Protein AF-A0A5E4D934-F1 (afdb_monomer)

InterPro domains:
  IPR002867 IBR domain [PF01485] (67-128)
  IPR002867 IBR domain [SM00647] (66-128)
  IPR013083 Zinc finger, RING/FYVE/PHD-type [G3DSA:3.30.40.10] (2-81)
  IPR031127 E3 ubiquitin ligase RBR family [PTHR11685] (11-167)
  IPR044066 TRIAD supradomain [PS51873] (1-184)
  IPR047555 E3 ubiquitin-protein ligase ARIH2, BRcat domain [cd20344] (76-145)

Organism: Marmota monax (NCBI:txid9995)

Mean predicted aligned error: 15.53 Å

pLDDT: mean 73.74, std 17.5, range [32.06, 92.69]

Secondary structure (DSSP, 8-state):
--------EEE-TT--EEEHHHHHHHHHHHHHH-TT---B-SSTT---BPPHHHHGGG-SSHHHHHHHHHHHHHHHHHH-TTEEE--STT---EEE-SS----EEE-TTT--EEETTTSSBP-SSS-HHHHHHHHHHHHH-HHHHHHHHHHEEE-TTT--EEE--SS------TT---------

Radius of gyration: 24.78 Å; Cα contacts (8 Å, |Δi|>4): 190; chains: 1; bounding box: 73×34×69 Å

Foldseek 3Di:
DDDDDPFPWDADPVRDTDGLVVLLVQLLCCLVVDQLDARADPDPPGPDGDDPVVNVVSDPDVVSVVSCVVNVVQVVQVVDPQWDAQPDPPGRDIGGDDDQDQDWDADPPPRDIATSNQNHHRDDPDDNVVVVVVVVVCVVPPVNVVQCVVAWDADPPPRDIWGDDPPDTDDVDVPDDDDDDDDD

Solvent-accessible surface area (backbone atoms only — not comparable to full-atom values): 11736 Å² total; per-residue (Å²): 135,87,84,83,75,84,72,64,64,46,66,54,98,86,65,56,70,45,44,59,69,56,46,44,56,47,48,48,48,42,38,72,78,28,85,69,44,76,52,56,50,92,53,85,94,47,86,52,64,63,56,65,88,71,51,62,80,38,45,94,48,67,69,57,49,61,54,40,48,60,28,56,50,50,55,54,32,71,72,36,86,43,42,43,72,46,84,47,85,95,41,89,50,73,48,77,51,95,70,98,49,83,41,79,44,67,40,94,84,80,64,44,59,25,17,68,67,69,68,40,72,55,56,92,90,54,56,68,67,59,54,50,54,51,52,52,51,52,74,68,31,67,65,50,55,49,46,40,72,75,42,40,46,63,38,95,86,77,66,50,82,39,72,73,58,101,69,75,90,79,69,89,52,99,85,55,96,74,92,78,79,81,93,130

Sequence (184 aa):
MQFVWKENLLSLACQHQFCCSCWEQHCPVLVNDGVGVGVSCMAQDCPLCTLEDFVVPFFPNEEVKDKYRPYLFSNYMESHYQLQLCPGADCPMVIRIQELRARQVQCNRCNEVFCFKCHQMYHASTDCTTIRKWLTKFADDSEMAKYISVHIKDCPNCNICIEKNEAAIICDAPNVNTTSGGFV

Nearest PDB structures (foldseek):
  7od1-assembly2_B  TM=7.901E-01  e=6.096E-23  Homo sapiens
  7od1-assembly1_A  TM=7.850E-01  e=6.365E-22  Homo sapiens
  7oni-assembly1_H  TM=8.107E-01  e=2.128E-18  Homo sapiens
  7b5n-assembly1_H  TM=5.586E-01  e=1.768E-12  Homo sapiens
  8eb0-assembly1_A  TM=3.932E-01  e=1.214E-06  Homo sapiens

Structure (mmCIF, N/CA/C/O backbone):
data_AF-A0A5E4D934-F1
#
_entry.id   AF-A0A5E4D934-F1
#
loop_
_atom_site.group_PDB
_atom_site.id
_atom_site.type_symbol
_atom_site.label_atom_id
_atom_site.label_alt_id
_atom_site.label_comp_id
_atom_site.label_asym_id
_atom_site.label_entity_id
_atom_site.label_seq_id
_atom_site.pdbx_PDB_ins_code
_atom_site.Cartn_x
_atom_site.Cartn_y
_atom_site.Cartn_z
_atom_site.occupancy
_atom_site.B_iso_or_equiv
_atom_site.auth_seq_id
_atom_site.auth_comp_id
_atom_site.auth_asym_id
_atom_site.auth_atom_id
_atom_site.pdbx_PDB_model_num
ATOM 1 N N . MET A 1 1 ? -18.162 -4.374 43.012 1.00 39.59 1 MET A N 1
ATOM 2 C CA . MET A 1 1 ? -18.850 -3.451 42.086 1.00 39.59 1 MET A CA 1
ATOM 3 C C . MET A 1 1 ? -18.516 -3.907 40.677 1.00 39.59 1 MET A C 1
ATOM 5 O O . MET A 1 1 ? -17.352 -3.876 40.309 1.00 39.59 1 MET A O 1
ATOM 9 N N . GLN A 1 2 ? -19.493 -4.479 39.972 1.00 37.72 2 GLN A N 1
ATOM 10 C CA . GLN A 1 2 ? -19.333 -4.971 38.602 1.00 37.72 2 GLN A CA 1
ATOM 11 C C . GLN A 1 2 ? -19.215 -3.777 37.656 1.00 37.72 2 GLN A C 1
ATOM 13 O O . GLN A 1 2 ? -20.126 -2.955 37.585 1.00 37.72 2 GLN A O 1
ATOM 18 N N . PHE A 1 3 ? -18.092 -3.680 36.949 1.00 38.75 3 PHE A N 1
ATOM 19 C CA . PHE A 1 3 ? -17.941 -2.738 35.852 1.00 38.75 3 PHE A CA 1
ATOM 20 C C . PHE A 1 3 ? -18.674 -3.301 34.634 1.00 38.75 3 PHE A C 1
ATOM 22 O O . PHE A 1 3 ? -18.279 -4.320 34.073 1.00 38.75 3 PHE A O 1
ATOM 29 N N . VAL A 1 4 ? -19.775 -2.655 34.263 1.00 47.75 4 VAL A N 1
ATOM 30 C CA . VAL A 1 4 ? -20.511 -2.928 33.030 1.00 47.75 4 VAL A CA 1
ATOM 31 C C . VAL A 1 4 ? -19.836 -2.131 31.919 1.00 47.75 4 VAL A C 1
ATOM 33 O O . VAL A 1 4 ? -20.010 -0.917 31.850 1.00 47.75 4 VAL A O 1
ATOM 36 N N . TRP A 1 5 ? -19.078 -2.795 31.050 1.00 47.00 5 TRP A N 1
ATOM 37 C CA . TRP A 1 5 ? -18.651 -2.208 29.781 1.00 47.00 5 TRP A CA 1
ATOM 38 C C . TRP A 1 5 ? -19.567 -2.772 28.704 1.00 47.00 5 TRP A C 1
ATOM 40 O O . TRP A 1 5 ? -19.522 -3.955 28.377 1.00 47.00 5 TRP A O 1
ATOM 50 N N . LYS A 1 6 ? -20.466 -1.932 28.192 1.00 46.00 6 LYS A N 1
ATOM 51 C CA . LYS A 1 6 ? -21.153 -2.209 26.931 1.00 46.00 6 LYS A CA 1
ATOM 52 C C . LYS A 1 6 ? -20.079 -2.127 25.849 1.00 46.00 6 LYS A C 1
ATOM 54 O O . LYS A 1 6 ? -19.735 -1.034 25.409 1.00 46.00 6 LYS A O 1
ATOM 59 N N . GLU A 1 7 ? -19.486 -3.259 25.494 1.00 60.41 7 GLU A N 1
ATOM 60 C CA . GLU A 1 7 ? -18.553 -3.317 24.376 1.00 60.41 7 GLU A CA 1
ATOM 61 C C . GLU A 1 7 ? -19.334 -3.034 23.093 1.00 60.41 7 GLU A C 1
ATOM 63 O O . GLU A 1 7 ? -20.152 -3.837 22.644 1.00 60.41 7 GLU A O 1
ATOM 68 N N . ASN A 1 8 ? -19.122 -1.850 22.520 1.00 77.56 8 ASN A N 1
ATOM 69 C CA . ASN A 1 8 ? -19.562 -1.573 21.162 1.00 77.56 8 ASN A CA 1
ATOM 70 C C . ASN A 1 8 ? -18.671 -2.402 20.234 1.00 77.56 8 ASN A C 1
ATOM 72 O O . ASN A 1 8 ? -17.515 -2.053 19.989 1.00 77.56 8 ASN A O 1
ATOM 76 N N . LEU A 1 9 ? -19.201 -3.536 19.780 1.00 86.00 9 LEU A N 1
ATOM 77 C CA . LEU A 1 9 ? -18.562 -4.366 18.771 1.00 86.00 9 LEU A CA 1
ATOM 78 C C . LEU A 1 9 ? -18.633 -3.654 17.423 1.00 86.00 9 LEU A C 1
ATOM 80 O O . LEU A 1 9 ? -19.702 -3.234 16.976 1.00 86.00 9 LEU A O 1
ATOM 84 N N . LEU A 1 10 ? -17.483 -3.534 16.774 1.00 87.12 10 LEU A N 1
ATOM 85 C CA . LEU A 1 10 ? -17.356 -2.949 15.451 1.00 87.12 10 LEU A CA 1
ATOM 86 C C . LEU A 1 10 ? -17.259 -4.064 14.424 1.00 87.12 10 LEU A C 1
ATOM 88 O O . LEU A 1 10 ? -16.501 -5.019 14.608 1.00 87.12 10 LEU A O 1
ATOM 92 N N . SER A 1 11 ? -18.028 -3.929 13.347 1.00 86.75 11 SER A N 1
ATOM 93 C CA . SER A 1 11 ? -18.074 -4.900 12.261 1.00 86.75 11 SER A CA 1
ATOM 94 C C . SER A 1 11 ? -17.595 -4.284 10.956 1.00 86.75 11 SER A C 1
ATOM 96 O O . SER A 1 11 ? -17.930 -3.144 10.637 1.00 86.75 11 SER A O 1
ATOM 98 N N . LEU A 1 12 ? -16.824 -5.061 10.201 1.00 87.44 12 LEU A N 1
ATOM 99 C CA . LEU A 1 12 ? -16.430 -4.740 8.832 1.00 87.44 12 LEU A CA 1
ATOM 100 C C . LEU A 1 12 ? -17.394 -5.381 7.823 1.00 87.44 12 LEU A C 1
ATOM 102 O O . LEU A 1 12 ? -18.288 -6.141 8.185 1.00 87.44 12 LEU A O 1
ATOM 106 N N . ALA A 1 13 ? -17.167 -5.153 6.527 1.00 88.38 13 ALA A N 1
ATOM 107 C CA . ALA A 1 13 ? -17.946 -5.785 5.456 1.00 88.38 13 ALA A CA 1
ATOM 108 C C . ALA A 1 13 ? -17.888 -7.330 5.472 1.00 88.38 13 ALA A C 1
ATOM 110 O O . ALA A 1 13 ? -18.812 -7.983 4.993 1.00 88.38 13 ALA A O 1
ATOM 111 N N . CYS A 1 14 ? -16.838 -7.923 6.057 1.00 90.88 14 CYS A N 1
ATOM 112 C CA . CYS A 1 14 ? -16.717 -9.371 6.267 1.00 90.88 14 CYS A CA 1
ATOM 113 C C . CYS A 1 14 ? -17.564 -9.898 7.437 1.00 90.88 14 CYS A C 1
ATOM 115 O O . CYS A 1 14 ? -17.529 -11.092 7.709 1.00 90.88 14 CYS A O 1
ATOM 117 N N . GLN A 1 15 ? -18.308 -9.029 8.128 1.00 90.25 15 GLN A N 1
ATOM 118 C CA . GLN A 1 15 ? -19.186 -9.335 9.264 1.00 90.25 15 GLN A CA 1
ATOM 119 C C . GLN A 1 15 ? -18.480 -9.819 10.539 1.00 90.25 15 GLN A C 1
ATOM 121 O O . GLN A 1 15 ? -19.133 -9.989 11.566 1.00 90.25 15 GLN A O 1
ATOM 126 N N . HIS A 1 16 ? -17.153 -9.965 10.535 1.00 92.69 16 HIS A N 1
ATOM 127 C CA . HIS A 1 16 ? -16.392 -10.219 11.755 1.00 92.69 16 HIS A CA 1
ATOM 128 C C . HIS A 1 16 ? -16.474 -9.023 12.705 1.00 92.69 16 HIS A C 1
ATOM 130 O O . HIS A 1 16 ? -16.429 -7.869 12.271 1.00 92.69 16 HIS A O 1
ATOM 136 N N . GLN A 1 17 ? -16.623 -9.316 13.994 1.00 92.19 17 GLN A N 1
ATOM 137 C CA . GLN A 1 17 ? -16.879 -8.335 15.039 1.00 92.19 17 GLN A CA 1
ATOM 138 C C . GLN A 1 17 ? -15.774 -8.371 16.080 1.00 92.19 17 GLN A C 1
ATOM 140 O O . GLN A 1 17 ? -15.447 -9.434 16.602 1.00 92.19 17 GLN A O 1
ATOM 145 N N . PHE A 1 18 ? -15.239 -7.198 16.402 1.00 91.88 18 PHE A N 1
ATOM 146 C CA . PHE A 1 18 ? -14.215 -7.045 17.429 1.00 91.88 18 PHE A CA 1
ATOM 147 C C . PHE A 1 18 ? -14.482 -5.799 18.262 1.00 91.88 18 PHE A C 1
ATOM 149 O O .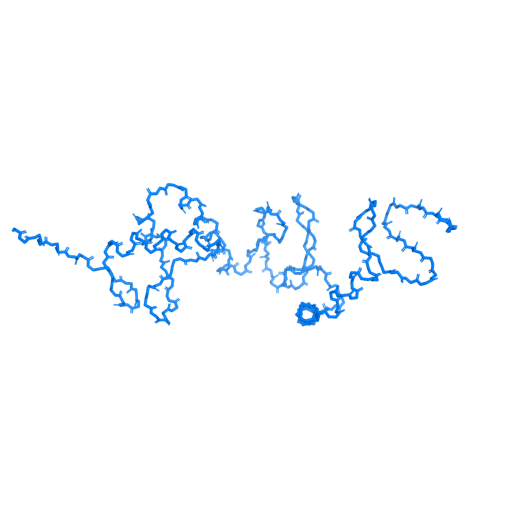 PHE A 1 18 ? -15.141 -4.854 17.819 1.00 91.88 18 PHE A O 1
ATOM 156 N N . CYS A 1 19 ? -13.973 -5.812 19.486 1.00 92.62 19 CYS A N 1
ATOM 157 C CA . CYS A 1 19 ? -14.116 -4.716 20.424 1.00 92.62 19 CYS A CA 1
ATOM 158 C C . CYS A 1 19 ? -13.282 -3.488 20.005 1.00 92.62 19 CYS A C 1
ATOM 160 O O . CYS A 1 19 ? -12.290 -3.618 19.289 1.00 92.62 19 CYS A O 1
ATOM 162 N N . CYS A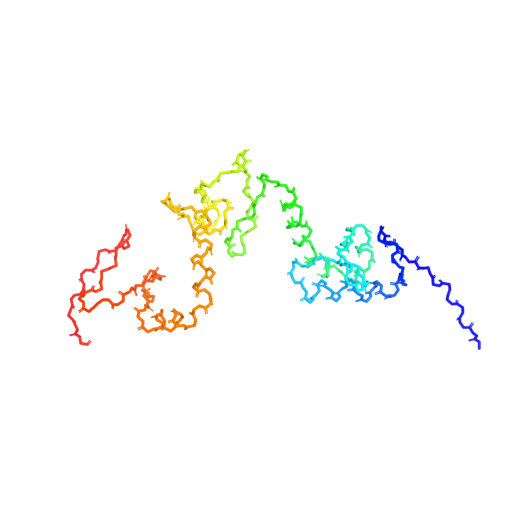 1 20 ? -13.660 -2.289 20.464 1.00 89.94 20 CYS A N 1
ATOM 163 C CA . CYS A 1 20 ? -12.908 -1.052 20.194 1.00 89.94 20 CYS A CA 1
ATOM 164 C C . CYS A 1 20 ? -11.446 -1.153 20.663 1.00 89.94 20 CYS A C 1
ATOM 166 O O . CYS A 1 20 ? -10.530 -0.881 19.894 1.00 89.94 20 CYS A O 1
ATOM 168 N N . SER A 1 21 ? -11.220 -1.654 21.881 1.00 90.81 21 SER A N 1
ATOM 169 C CA . SER A 1 21 ? -9.873 -1.839 22.436 1.00 90.81 21 SER A CA 1
ATOM 170 C C . SER A 1 21 ? -9.034 -2.851 21.649 1.00 90.81 21 SER A C 1
ATOM 172 O O . SER A 1 21 ? -7.821 -2.696 21.544 1.00 90.81 21 SER A O 1
ATOM 174 N N . CYS A 1 22 ? -9.673 -3.856 21.045 1.00 92.12 22 CYS A N 1
ATOM 175 C CA . CYS A 1 22 ? -9.027 -4.823 20.165 1.00 92.12 22 CYS A CA 1
ATOM 176 C C . CYS A 1 22 ? -8.454 -4.105 18.928 1.00 92.12 22 CYS A C 1
ATOM 178 O O . CYS A 1 22 ? -7.301 -4.317 18.560 1.00 92.12 22 CYS A O 1
ATOM 180 N N . TRP A 1 23 ? -9.237 -3.206 18.317 1.00 91.88 23 TRP A N 1
ATOM 181 C CA . TRP A 1 23 ? -8.806 -2.395 17.173 1.00 91.88 23 TRP A CA 1
ATOM 182 C C . TRP A 1 23 ? -7.725 -1.368 17.536 1.00 91.88 23 TRP A C 1
ATOM 184 O O . TRP A 1 23 ? -6.765 -1.215 16.784 1.00 91.88 23 TRP A O 1
ATOM 194 N N . GLU A 1 24 ? -7.831 -0.720 18.699 1.00 91.31 24 GLU A N 1
ATOM 195 C CA . GLU A 1 24 ? -6.820 0.221 19.216 1.00 91.31 24 GLU A CA 1
ATOM 196 C C . GLU A 1 24 ? -5.446 -0.431 19.411 1.00 91.31 24 GLU A C 1
ATOM 198 O O . GLU A 1 24 ? -4.419 0.226 19.250 1.00 91.31 24 GLU A O 1
ATOM 203 N N . GLN A 1 25 ? -5.411 -1.724 19.738 1.00 90.69 25 GLN A N 1
ATOM 204 C CA . GLN A 1 25 ? -4.166 -2.480 19.880 1.00 90.69 25 GLN A CA 1
ATOM 205 C C . GLN A 1 25 ? -3.679 -3.050 18.545 1.00 90.69 25 GLN A C 1
ATOM 207 O O . GLN A 1 25 ? -2.483 -3.024 18.264 1.00 90.69 25 GLN A O 1
ATOM 212 N N . HIS A 1 26 ? -4.591 -3.547 17.711 1.00 91.25 26 HIS A N 1
ATOM 213 C CA . HIS A 1 26 ? -4.256 -4.220 16.455 1.00 91.25 26 HIS A CA 1
ATOM 214 C C . HIS A 1 26 ? -3.747 -3.260 15.373 1.00 91.25 26 HIS A C 1
ATOM 216 O O . HIS A 1 26 ? -2.722 -3.527 14.743 1.00 91.25 26 HIS A O 1
ATOM 222 N N . CYS A 1 27 ? -4.423 -2.121 15.173 1.00 90.50 27 CYS A N 1
ATOM 223 C CA . CYS A 1 27 ? -4.086 -1.172 14.105 1.00 90.50 27 CYS A CA 1
ATOM 224 C C . CYS A 1 27 ? -2.635 -0.659 14.197 1.00 90.50 27 CYS A C 1
ATOM 226 O O . CYS A 1 27 ? -1.925 -0.731 13.193 1.00 90.50 27 CYS A O 1
ATOM 228 N N . PRO A 1 28 ? -2.141 -0.170 15.354 1.00 88.69 28 PRO A N 1
ATOM 229 C CA . PRO A 1 28 ? -0.781 0.355 15.443 1.00 88.69 28 PRO A CA 1
ATOM 230 C C . PRO A 1 28 ? 0.290 -0.729 15.322 1.00 88.69 28 PRO A C 1
ATOM 232 O O . PRO A 1 28 ? 1.368 -0.440 14.811 1.00 88.69 28 PRO A O 1
ATOM 235 N N . VAL A 1 29 ? 0.017 -1.953 15.784 1.00 89.12 29 VAL A N 1
ATOM 236 C CA . VAL A 1 29 ? 0.959 -3.079 15.674 1.00 89.12 29 VAL A CA 1
ATOM 237 C C . VAL A 1 29 ? 1.204 -3.403 14.205 1.00 89.12 29 VAL A C 1
ATOM 239 O O . VAL A 1 29 ? 2.350 -3.381 13.775 1.00 89.12 29 VAL A O 1
ATOM 242 N N . LEU A 1 30 ? 0.147 -3.569 13.402 1.00 87.19 30 LEU A N 1
ATOM 243 C CA . LEU A 1 30 ? 0.302 -3.843 11.968 1.00 87.19 30 LEU A CA 1
ATOM 244 C C . LEU A 1 30 ? 1.064 -2.741 11.225 1.00 87.19 30 LEU A C 1
ATOM 246 O O . LEU A 1 30 ? 1.916 -3.041 10.393 1.00 87.19 30 LEU A O 1
ATOM 250 N N . VAL A 1 31 ? 0.787 -1.473 11.537 1.00 88.00 31 VAL A N 1
ATOM 251 C CA . VAL A 1 31 ? 1.457 -0.339 10.883 1.00 88.00 31 VAL A CA 1
ATOM 252 C C . VAL A 1 31 ? 2.931 -0.226 11.286 1.00 88.00 31 VAL A C 1
ATOM 254 O O . VAL A 1 31 ? 3.758 0.178 10.470 1.00 88.00 31 VAL A O 1
ATOM 257 N N . ASN A 1 32 ? 3.281 -0.563 12.530 1.00 85.56 32 ASN A N 1
ATOM 258 C CA . ASN A 1 32 ? 4.671 -0.513 12.989 1.00 85.56 32 ASN A CA 1
ATOM 259 C C . ASN A 1 32 ? 5.482 -1.742 12.558 1.00 85.56 32 ASN A C 1
ATOM 261 O O . ASN A 1 32 ? 6.657 -1.589 12.229 1.00 85.56 32 ASN A O 1
ATOM 265 N N . ASP A 1 33 ? 4.868 -2.925 12.537 1.00 81.81 33 ASP A N 1
ATOM 266 C CA . ASP A 1 33 ? 5.531 -4.180 12.169 1.00 81.81 33 ASP A CA 1
ATOM 267 C C . ASP A 1 33 ? 5.644 -4.350 10.642 1.00 81.81 33 ASP A C 1
ATOM 269 O O . ASP A 1 33 ? 6.541 -5.042 10.159 1.00 81.81 33 ASP A O 1
ATOM 273 N N . GLY A 1 34 ? 4.757 -3.713 9.867 1.00 66.06 34 GLY A N 1
ATOM 274 C CA . GLY A 1 34 ? 4.674 -3.847 8.414 1.00 66.06 34 GLY A CA 1
ATOM 275 C C . GLY A 1 34 ? 4.749 -2.513 7.676 1.00 66.06 34 GLY A C 1
ATOM 276 O O . GLY A 1 34 ? 3.727 -1.894 7.385 1.00 66.06 34 GLY A O 1
ATOM 277 N N . VAL A 1 35 ? 5.954 -2.101 7.268 1.00 57.34 35 VAL A N 1
ATOM 278 C CA . VAL A 1 35 ? 6.106 -0.989 6.313 1.00 57.34 35 VAL A CA 1
ATOM 279 C C . VAL A 1 35 ? 5.462 -1.394 4.983 1.00 57.34 35 VAL A C 1
ATOM 281 O O . VAL A 1 35 ? 5.911 -2.335 4.333 1.00 57.34 35 VAL A O 1
ATOM 284 N N . GLY A 1 36 ? 4.408 -0.685 4.573 1.00 59.47 36 GLY A N 1
ATOM 285 C CA . GLY A 1 36 ? 3.701 -0.958 3.317 1.00 59.47 36 GLY A CA 1
ATOM 286 C C . GLY A 1 36 ? 2.637 -2.058 3.396 1.00 59.47 36 GLY A C 1
ATOM 287 O O . GLY A 1 36 ? 2.170 -2.508 2.353 1.00 59.47 36 GLY A O 1
ATOM 288 N N . VAL A 1 37 ? 2.225 -2.471 4.599 1.00 68.00 37 VAL A N 1
ATOM 289 C CA . VAL A 1 37 ? 1.106 -3.403 4.795 1.00 68.00 37 VAL A CA 1
ATOM 290 C C . VAL A 1 37 ? -0.110 -2.642 5.324 1.00 68.00 37 VAL A C 1
ATOM 292 O O . VAL A 1 37 ? -0.005 -1.793 6.207 1.00 68.00 37 VAL A O 1
ATOM 295 N N . GLY A 1 38 ? -1.279 -2.934 4.758 1.00 80.88 38 GLY A N 1
ATOM 296 C CA . GLY A 1 38 ? -2.542 -2.375 5.223 1.00 80.88 38 GLY A CA 1
ATOM 297 C C . GLY A 1 38 ? -3.013 -2.994 6.522 1.00 80.88 38 GLY A C 1
ATOM 298 O O . GLY A 1 38 ? -2.605 -4.090 6.896 1.00 80.88 38 GLY A O 1
ATOM 299 N N . VAL A 1 39 ? -3.950 -2.327 7.186 1.00 88.12 39 VAL A N 1
ATOM 300 C CA . VAL A 1 39 ? -4.642 -2.944 8.315 1.00 88.12 39 VAL A CA 1
ATOM 301 C C . VAL A 1 39 ? -5.677 -3.933 7.769 1.00 88.12 39 VAL A C 1
ATOM 303 O O . VAL A 1 39 ? -6.547 -3.578 6.971 1.00 88.12 39 VAL A O 1
ATOM 306 N N . SER A 1 40 ? -5.561 -5.194 8.173 1.00 90.88 40 SER A N 1
ATOM 307 C CA . SER A 1 40 ? -6.466 -6.276 7.784 1.00 90.88 40 SER A CA 1
ATOM 308 C C . SER A 1 40 ? -7.346 -6.722 8.948 1.00 90.88 40 SER A C 1
ATOM 310 O O . SER A 1 40 ? -7.085 -6.432 10.121 1.00 90.88 40 SER A O 1
ATOM 312 N N . CYS A 1 41 ? -8.430 -7.421 8.614 1.00 92.12 41 CYS A N 1
ATOM 313 C CA . CYS A 1 41 ? -9.316 -8.037 9.589 1.00 92.12 41 CYS A CA 1
ATOM 314 C C . CYS A 1 41 ? -8.548 -8.988 10.527 1.00 92.12 41 CYS A C 1
ATOM 316 O O . CYS A 1 41 ? -7.745 -9.795 10.076 1.00 92.12 41 CYS A O 1
ATOM 318 N N . MET A 1 42 ? -8.853 -8.935 11.829 1.00 91.81 42 MET A N 1
ATOM 319 C CA . MET A 1 42 ? -8.261 -9.813 12.853 1.00 91.81 42 MET A CA 1
ATOM 320 C C . MET A 1 42 ? -8.704 -11.284 12.749 1.00 91.81 42 MET A C 1
ATOM 322 O O . MET A 1 42 ? -8.169 -12.139 13.451 1.00 91.81 42 MET A O 1
ATOM 326 N N . ALA A 1 43 ? -9.708 -11.595 11.923 1.00 91.50 43 ALA A N 1
ATOM 327 C CA . ALA A 1 43 ? -10.161 -12.967 11.734 1.00 91.50 43 ALA A CA 1
ATOM 328 C C . ALA A 1 43 ? -9.147 -13.767 10.911 1.00 91.50 43 ALA A C 1
ATOM 330 O O . ALA A 1 43 ? -8.617 -13.282 9.909 1.00 91.50 43 ALA A O 1
ATOM 331 N N . GLN A 1 44 ? -8.931 -15.019 11.310 1.00 89.12 44 GLN A N 1
ATOM 332 C CA . GLN A 1 44 ? -8.055 -15.933 10.591 1.00 89.12 44 GLN A CA 1
ATOM 333 C C . GLN A 1 44 ? -8.530 -16.114 9.141 1.00 89.12 44 GLN A C 1
ATOM 335 O O . GLN A 1 44 ? -9.727 -16.251 8.885 1.00 89.12 44 GLN A O 1
ATOM 340 N N . ASP A 1 45 ? -7.580 -16.086 8.203 1.00 86.31 45 ASP A N 1
ATOM 341 C CA . ASP A 1 45 ? -7.802 -16.269 6.762 1.00 86.31 45 ASP A CA 1
ATOM 342 C C . ASP A 1 45 ? -8.795 -15.275 6.129 1.00 86.31 45 ASP A C 1
ATOM 344 O O . ASP A 1 45 ? -9.334 -15.517 5.047 1.00 86.31 45 ASP A O 1
ATOM 348 N N . CYS A 1 46 ? -9.037 -14.125 6.768 1.00 88.81 46 CYS A N 1
ATOM 349 C CA . CYS A 1 46 ? -9.872 -13.074 6.202 1.00 88.81 46 CYS A CA 1
ATOM 350 C C . CYS A 1 46 ? -9.020 -12.104 5.363 1.00 88.81 46 CYS A C 1
ATOM 352 O O . CYS A 1 46 ? -8.233 -11.343 5.925 1.00 88.81 46 CYS A O 1
ATOM 354 N N . PRO A 1 47 ? -9.202 -12.045 4.029 1.00 85.50 47 PRO A N 1
ATOM 355 C CA . PRO A 1 47 ? -8.400 -11.175 3.166 1.00 85.50 47 PRO A CA 1
ATOM 356 C C . PRO A 1 47 ? -8.870 -9.712 3.186 1.00 85.50 47 PRO A C 1
ATOM 358 O O . PRO A 1 47 ? -8.385 -8.899 2.402 1.00 85.50 47 PRO A O 1
ATOM 361 N N . LEU A 1 48 ? -9.866 -9.366 4.011 1.00 87.94 48 LEU A N 1
ATOM 362 C CA . LEU A 1 48 ? -10.457 -8.035 3.988 1.00 87.94 48 LEU A CA 1
ATOM 363 C C . LEU A 1 48 ? -9.519 -7.014 4.643 1.00 87.94 48 LEU A C 1
ATOM 365 O O . LEU A 1 48 ? -9.312 -7.044 5.858 1.00 87.94 48 LEU A O 1
ATOM 369 N N . CYS A 1 49 ? -9.040 -6.066 3.840 1.00 88.06 49 CYS A N 1
ATOM 370 C CA . CYS A 1 49 ? -8.385 -4.855 4.319 1.00 88.06 49 CYS A CA 1
ATOM 371 C C . CYS A 1 49 ? -9.418 -3.804 4.739 1.00 88.06 49 CYS A C 1
ATOM 373 O O . CYS A 1 49 ? -10.470 -3.640 4.115 1.00 88.06 49 CYS A O 1
ATOM 375 N N . THR A 1 50 ? -9.111 -3.082 5.806 1.00 88.00 50 THR A N 1
ATOM 376 C CA . THR A 1 50 ? -9.947 -2.003 6.329 1.00 88.00 50 THR A CA 1
ATOM 377 C C . THR A 1 50 ? -9.741 -0.709 5.546 1.00 88.00 50 THR A C 1
ATOM 379 O O . THR A 1 50 ? -8.656 -0.449 5.028 1.00 88.00 50 THR A O 1
ATOM 382 N N . LEU A 1 51 ? -10.773 0.134 5.513 1.00 86.31 51 LEU A N 1
ATOM 383 C CA . LEU A 1 51 ? -10.701 1.470 4.921 1.00 86.31 51 LEU A CA 1
ATOM 384 C C . LEU A 1 51 ? -9.976 2.455 5.846 1.00 86.31 51 LEU A C 1
ATOM 386 O O . LEU A 1 51 ? -9.989 2.288 7.065 1.00 86.31 51 LEU A O 1
ATOM 390 N N . GLU A 1 52 ? -9.405 3.511 5.261 1.00 87.19 52 GLU A N 1
ATOM 391 C CA . GLU A 1 52 ? -8.741 4.601 5.989 1.00 87.19 52 GLU A CA 1
ATOM 392 C C . GLU A 1 52 ? -9.637 5.194 7.085 1.00 87.19 52 GLU A C 1
ATOM 394 O O . GLU A 1 52 ? -9.241 5.216 8.249 1.00 87.19 52 GLU A O 1
ATOM 399 N N . ASP A 1 53 ? -10.870 5.573 6.737 1.00 87.62 53 ASP A N 1
ATOM 400 C CA . ASP A 1 53 ? -11.829 6.190 7.664 1.00 87.62 53 ASP A CA 1
ATOM 401 C C . ASP A 1 53 ? -12.137 5.317 8.888 1.00 87.62 53 ASP A C 1
ATOM 403 O O . ASP A 1 53 ? -12.483 5.828 9.952 1.00 87.62 53 ASP A O 1
ATOM 407 N N . PHE A 1 54 ? -12.005 3.994 8.745 1.00 89.50 5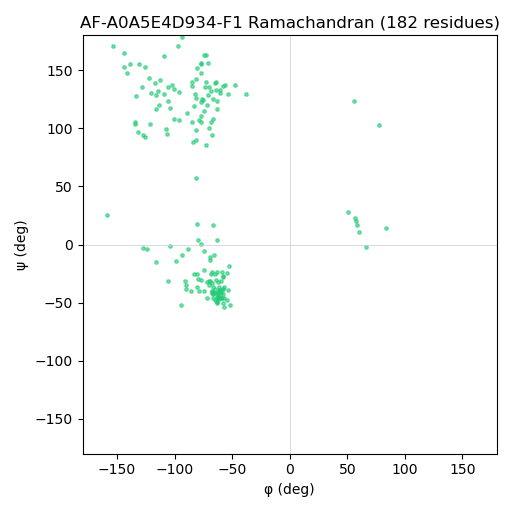4 PHE A N 1
ATOM 408 C CA . PHE A 1 54 ? -12.206 3.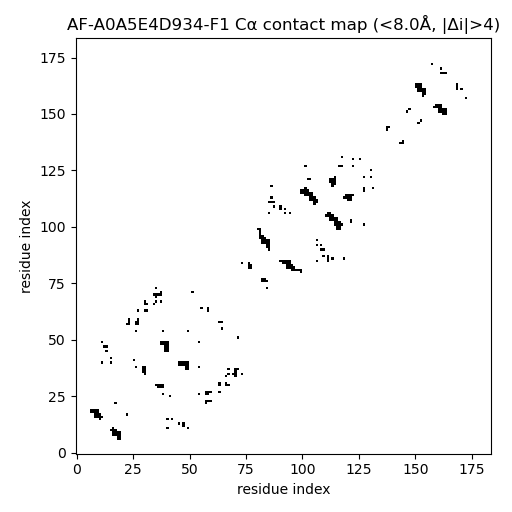059 9.844 1.00 89.50 54 PHE A CA 1
ATOM 409 C C . PHE A 1 54 ? -10.991 3.003 10.773 1.00 89.50 54 PHE A C 1
ATOM 411 O O . PHE A 1 54 ? -11.168 2.932 11.983 1.00 89.50 54 PHE A O 1
ATOM 418 N N . VAL A 1 55 ? -9.765 3.033 10.241 1.00 90.00 55 VAL A N 1
ATOM 419 C CA . VAL A 1 55 ? -8.545 2.803 11.040 1.00 90.00 55 VAL A CA 1
ATOM 420 C C . VAL A 1 55 ? -7.922 4.054 11.623 1.00 90.00 55 VAL A C 1
ATOM 422 O O . VAL A 1 55 ? -7.351 3.991 12.710 1.00 90.00 55 VAL A O 1
ATOM 425 N N . VAL A 1 56 ? -8.051 5.192 10.940 1.00 88.69 56 VAL A N 1
ATOM 426 C CA . VAL A 1 56 ? -7.469 6.468 11.379 1.00 88.69 56 VAL A CA 1
ATOM 427 C C . VAL A 1 56 ? -7.871 6.860 12.810 1.00 88.69 56 VAL A C 1
ATOM 429 O O . VAL A 1 56 ? -6.995 7.335 13.540 1.00 88.69 56 VAL A O 1
ATOM 432 N N . PRO A 1 57 ? -9.124 6.639 13.262 1.00 90.50 57 PRO A N 1
ATOM 433 C CA . PRO A 1 57 ? -9.523 6.901 14.645 1.00 90.50 57 PRO A CA 1
ATOM 434 C C . PRO A 1 57 ? -8.797 6.055 15.703 1.00 90.50 57 PRO A C 1
ATOM 436 O O . PRO A 1 57 ? -8.714 6.487 16.849 1.00 90.50 57 PRO A O 1
ATOM 439 N N . PHE A 1 58 ? -8.269 4.878 15.346 1.00 90.00 58 PHE A N 1
ATOM 440 C CA . PHE A 1 58 ? -7.591 3.963 16.276 1.00 90.00 58 PHE A CA 1
ATOM 441 C C . PHE A 1 58 ? -6.093 4.239 16.429 1.00 90.00 58 PHE A C 1
ATOM 443 O O . PHE A 1 58 ? -5.422 3.578 17.221 1.00 90.00 58 PHE A O 1
ATOM 450 N N . PHE A 1 59 ? -5.537 5.193 15.680 1.00 90.25 59 PHE A N 1
ATOM 451 C CA . PHE A 1 59 ? -4.117 5.510 15.776 1.00 90.25 59 PHE A CA 1
ATOM 452 C C . PHE A 1 59 ? -3.822 6.435 16.969 1.00 90.25 59 PHE A C 1
ATOM 454 O O . PHE A 1 59 ? -4.401 7.520 17.060 1.00 90.25 59 PHE A O 1
ATOM 461 N N . PRO A 1 60 ? -2.885 6.060 17.862 1.00 88.88 60 PRO A N 1
ATOM 462 C CA . PRO A 1 60 ? -2.658 6.772 19.119 1.00 88.88 60 PRO A CA 1
ATOM 463 C C . PRO A 1 60 ? -1.937 8.115 18.944 1.00 88.88 60 PRO A C 1
ATOM 465 O O . PRO A 1 60 ? -2.004 8.971 19.823 1.00 88.88 60 PRO A O 1
ATOM 468 N N . ASN A 1 61 ? -1.210 8.304 17.840 1.00 90.62 61 ASN A N 1
ATOM 469 C CA . ASN A 1 61 ? -0.408 9.495 17.574 1.00 90.62 61 ASN A CA 1
ATOM 470 C C . ASN A 1 61 ? -0.230 9.736 16.060 1.00 90.62 61 ASN A C 1
ATOM 472 O O . ASN A 1 61 ? -0.585 8.893 15.234 1.00 90.62 61 ASN A O 1
ATOM 476 N N . GLU A 1 62 ? 0.316 10.901 15.694 1.00 89.75 62 GLU A N 1
ATOM 477 C CA . GLU A 1 62 ? 0.613 11.232 14.290 1.00 89.75 62 GLU A CA 1
ATOM 478 C C . GLU A 1 62 ? 1.753 10.390 13.702 1.00 89.75 62 GLU A C 1
ATOM 480 O O . GLU A 1 62 ? 1.748 10.146 12.504 1.00 89.75 62 GLU A O 1
ATOM 485 N N . GLU A 1 63 ? 2.672 9.865 14.516 1.00 89.44 63 GLU A N 1
ATOM 486 C CA . GLU A 1 63 ? 3.784 9.042 14.022 1.00 89.44 63 GLU A CA 1
ATOM 487 C C . GLU A 1 63 ? 3.285 7.755 13.340 1.00 89.44 63 GLU A C 1
ATOM 489 O O . GLU A 1 63 ? 3.754 7.387 12.262 1.00 89.44 63 GLU A O 1
ATOM 494 N N . VAL A 1 64 ? 2.287 7.086 13.926 1.00 87.94 64 VAL A N 1
ATOM 495 C CA . VAL A 1 64 ? 1.656 5.905 13.313 1.00 87.94 64 VAL A CA 1
ATOM 496 C C . VAL A 1 64 ? 0.926 6.293 12.023 1.00 87.94 64 VAL A C 1
ATOM 498 O O . VAL A 1 64 ? 1.005 5.576 11.028 1.00 87.94 64 VAL A O 1
ATOM 501 N N . LYS A 1 65 ? 0.272 7.460 11.989 1.00 88.62 65 LYS A N 1
ATOM 502 C CA . LYS A 1 65 ? -0.377 7.964 10.767 1.00 88.62 65 LYS A CA 1
ATOM 503 C C . LYS A 1 65 ? 0.634 8.259 9.663 1.00 88.62 65 LYS A C 1
ATOM 505 O O . LYS A 1 65 ? 0.383 7.915 8.511 1.00 88.62 65 LYS A O 1
ATOM 510 N N . ASP A 1 66 ? 1.777 8.849 10.001 1.00 87.69 66 ASP A N 1
ATOM 511 C CA . ASP A 1 66 ? 2.865 9.121 9.059 1.00 87.69 66 ASP A CA 1
ATOM 512 C C . ASP A 1 66 ? 3.435 7.839 8.452 1.00 87.69 66 ASP A C 1
ATOM 514 O O . ASP A 1 66 ? 3.723 7.815 7.258 1.00 87.69 66 ASP A O 1
ATOM 518 N N . LYS A 1 67 ? 3.517 6.752 9.226 1.00 86.38 67 LYS A N 1
ATOM 519 C CA . LYS A 1 67 ? 3.897 5.424 8.710 1.00 86.38 67 LYS A CA 1
ATOM 520 C C . LYS A 1 67 ? 2.817 4.801 7.820 1.00 86.38 67 LYS A C 1
ATOM 522 O O . LYS A 1 67 ? 3.144 4.091 6.872 1.00 86.38 67 LYS A O 1
ATOM 527 N N . TYR A 1 68 ? 1.541 5.095 8.076 1.00 88.00 68 TYR A N 1
ATOM 528 C CA . TYR A 1 68 ? 0.418 4.572 7.291 1.00 88.00 68 TYR A CA 1
ATOM 529 C C . TYR A 1 68 ? 0.178 5.325 5.968 1.00 88.00 68 TYR A C 1
ATOM 531 O O . TYR A 1 68 ? -0.260 4.734 4.980 1.00 88.00 68 TYR A O 1
ATOM 539 N N . ARG A 1 69 ? 0.500 6.624 5.901 1.00 85.88 69 ARG A N 1
ATOM 540 C CA . ARG A 1 69 ? 0.326 7.467 4.699 1.00 85.88 69 ARG A CA 1
ATOM 541 C C . ARG A 1 69 ? 1.011 6.902 3.438 1.00 85.88 69 ARG A C 1
ATOM 543 O O . ARG A 1 69 ? 0.342 6.833 2.405 1.00 85.88 69 ARG A O 1
ATOM 550 N N . PRO A 1 70 ? 2.286 6.461 3.475 1.00 81.31 70 PRO A N 1
ATOM 551 C CA . PRO A 1 70 ? 2.932 5.815 2.334 1.00 81.31 70 PRO A CA 1
ATOM 552 C C . PRO A 1 70 ? 2.190 4.571 1.847 1.00 81.31 70 PRO A C 1
ATOM 554 O O . PRO A 1 70 ? 2.080 4.375 0.642 1.00 81.31 70 PRO A O 1
ATOM 557 N N . TYR A 1 71 ? 1.634 3.763 2.757 1.00 83.81 71 TYR A N 1
ATOM 558 C CA . TYR A 1 71 ? 0.828 2.602 2.379 1.00 83.81 71 TYR A CA 1
ATOM 559 C C . TYR A 1 71 ? -0.439 3.020 1.625 1.00 83.81 71 TYR A C 1
ATOM 561 O O . TYR A 1 71 ? -0.705 2.496 0.546 1.00 83.81 71 TYR A O 1
ATOM 569 N N . LEU A 1 72 ? -1.197 3.991 2.148 1.00 83.56 72 LEU A N 1
ATOM 570 C CA . LEU A 1 72 ? -2.403 4.496 1.481 1.00 83.56 72 LEU A CA 1
ATOM 571 C C . LEU A 1 72 ? -2.089 5.026 0.082 1.00 83.56 72 LEU A C 1
ATOM 573 O O . LEU A 1 72 ? -2.812 4.745 -0.875 1.00 83.56 72 LEU A O 1
ATOM 577 N N . PHE A 1 73 ? -0.982 5.755 -0.038 1.00 82.56 73 PHE A N 1
ATOM 578 C CA . PHE A 1 73 ? -0.515 6.276 -1.309 1.00 82.56 73 PHE A CA 1
ATOM 579 C C . PHE A 1 73 ? -0.148 5.158 -2.289 1.00 82.56 73 PHE A C 1
ATOM 581 O O . PHE A 1 73 ? -0.638 5.167 -3.417 1.00 82.56 73 PHE A O 1
ATOM 588 N N . SER A 1 74 ? 0.647 4.174 -1.864 1.00 78.44 74 SER A N 1
ATOM 589 C CA . SER A 1 74 ? 1.007 3.018 -2.692 1.00 78.44 74 SER A CA 1
ATOM 590 C C . SER A 1 74 ? -0.223 2.216 -3.120 1.00 78.44 74 SER A C 1
ATOM 592 O O . SER A 1 74 ? -0.381 1.948 -4.306 1.00 78.44 74 SER A O 1
ATOM 594 N N . ASN A 1 75 ? -1.149 1.929 -2.202 1.00 81.00 75 ASN A N 1
ATOM 595 C CA . ASN A 1 75 ? -2.398 1.225 -2.502 1.00 81.00 75 ASN A CA 1
ATOM 596 C C . ASN A 1 75 ? -3.261 1.994 -3.525 1.00 81.00 75 ASN A C 1
ATOM 598 O O . ASN A 1 75 ? -3.814 1.417 -4.463 1.00 81.00 75 ASN A O 1
ATOM 602 N N . TYR A 1 76 ? -3.332 3.323 -3.402 1.00 80.44 76 TYR A N 1
ATOM 603 C CA . TYR A 1 76 ? -4.014 4.163 -4.386 1.00 80.44 76 TYR A CA 1
ATOM 604 C C . TYR A 1 76 ? -3.304 4.147 -5.750 1.00 80.44 76 TYR A C 1
ATOM 606 O O . TYR A 1 76 ? -3.969 4.038 -6.783 1.00 80.44 76 TYR A O 1
ATOM 614 N N . MET A 1 77 ? -1.968 4.197 -5.780 1.00 77.81 77 MET A N 1
ATOM 615 C CA . MET A 1 77 ? -1.193 4.075 -7.022 1.00 77.81 77 MET A CA 1
ATOM 616 C C . MET A 1 77 ? -1.422 2.722 -7.704 1.00 77.81 77 MET A C 1
ATOM 618 O O . MET A 1 77 ? -1.694 2.692 -8.901 1.00 77.81 77 MET A O 1
ATOM 622 N N . GLU A 1 78 ? -1.393 1.620 -6.954 1.00 73.31 78 GLU A N 1
ATOM 623 C CA . GLU A 1 78 ? -1.628 0.266 -7.472 1.00 73.31 78 GLU A CA 1
ATOM 624 C C . GLU A 1 78 ? -3.036 0.089 -8.050 1.00 73.31 78 GLU A C 1
ATOM 626 O O . GLU A 1 78 ? -3.219 -0.620 -9.043 1.00 73.31 78 GLU A O 1
ATOM 631 N N . SER A 1 79 ? -4.028 0.784 -7.489 1.00 72.88 79 SER A N 1
ATOM 632 C CA . SER A 1 79 ? -5.395 0.775 -8.018 1.00 72.88 79 SER A CA 1
ATOM 633 C C . SER A 1 79 ? -5.519 1.455 -9.391 1.00 72.88 79 SER A C 1
ATOM 635 O O . SER A 1 79 ? -6.434 1.147 -10.162 1.00 72.88 79 SER A O 1
ATOM 637 N N . HIS A 1 80 ? -4.597 2.364 -9.735 1.00 77.12 80 HIS A N 1
ATOM 638 C CA . HIS A 1 80 ? -4.676 3.174 -10.943 1.00 77.12 80 HIS A CA 1
ATOM 639 C C . HIS A 1 80 ? -3.655 2.723 -11.995 1.00 77.12 80 HIS A C 1
ATOM 641 O O . HIS A 1 80 ? -2.514 3.168 -12.020 1.00 77.12 80 HIS A O 1
ATOM 647 N N . TYR A 1 81 ? -4.107 1.938 -12.975 1.00 73.44 81 TYR A N 1
ATOM 648 C CA . TYR A 1 81 ? -3.272 1.303 -14.013 1.00 73.44 81 TYR A CA 1
ATOM 649 C C . TYR A 1 81 ? -2.328 2.233 -14.814 1.00 73.44 81 TYR A C 1
ATOM 651 O O . TYR A 1 81 ? -1.406 1.766 -15.476 1.00 73.44 81 TYR A O 1
ATOM 659 N N . GLN A 1 82 ? -2.571 3.547 -14.810 1.00 78.25 82 GLN A N 1
ATOM 660 C CA . GLN A 1 82 ? -1.743 4.549 -15.495 1.00 78.25 82 GLN A CA 1
ATOM 661 C C . GLN A 1 82 ? -0.655 5.191 -14.626 1.00 78.25 82 GLN A C 1
ATOM 663 O O . GLN A 1 82 ? 0.135 5.968 -15.166 1.00 78.25 82 GLN A O 1
ATOM 668 N N . LEU A 1 83 ? -0.651 4.958 -13.313 1.00 81.88 83 LEU A N 1
ATOM 669 C CA . LEU A 1 83 ? 0.259 5.590 -12.360 1.00 81.88 83 LEU A CA 1
ATOM 670 C C . LEU A 1 83 ? 1.177 4.531 -11.759 1.00 81.88 83 LEU A C 1
ATOM 672 O O . LEU A 1 83 ? 0.714 3.477 -11.343 1.00 81.88 83 LEU A O 1
ATOM 676 N N . GLN A 1 84 ? 2.477 4.810 -11.722 1.00 79.62 84 GLN A N 1
ATOM 677 C CA . GLN A 1 84 ? 3.454 3.944 -11.067 1.00 79.62 84 GLN A CA 1
ATOM 678 C C . GLN A 1 84 ? 4.521 4.760 -10.351 1.00 79.62 84 GLN A C 1
ATOM 680 O O . GLN A 1 84 ? 4.881 5.854 -10.793 1.00 79.62 84 GLN A O 1
ATOM 685 N N . LEU A 1 85 ? 5.028 4.217 -9.246 1.00 83.12 85 LEU A N 1
ATOM 686 C CA . LEU A 1 85 ? 6.137 4.801 -8.502 1.00 83.12 85 LEU A CA 1
ATOM 687 C C . LEU A 1 85 ? 7.463 4.519 -9.203 1.00 83.12 85 LEU A C 1
ATOM 689 O O . LEU A 1 85 ? 7.651 3.482 -9.841 1.00 83.12 85 LEU A O 1
ATOM 693 N N . CYS A 1 86 ? 8.396 5.457 -9.081 1.00 86.69 86 CYS A N 1
ATOM 694 C CA . CYS A 1 86 ? 9.772 5.224 -9.479 1.00 86.69 86 CYS A CA 1
ATOM 695 C C . CYS A 1 86 ? 10.391 4.127 -8.588 1.00 86.69 86 CYS A C 1
ATOM 697 O O . CYS A 1 86 ? 10.272 4.224 -7.370 1.00 86.69 86 CYS A O 1
ATOM 699 N N . PRO A 1 87 ? 11.085 3.122 -9.159 1.00 84.38 87 PRO A N 1
ATOM 700 C CA . PRO A 1 87 ? 11.755 2.079 -8.381 1.00 84.38 87 PRO A CA 1
ATOM 701 C C . PRO A 1 87 ? 13.045 2.561 -7.696 1.00 84.38 87 PRO A C 1
ATOM 703 O O . PRO A 1 87 ? 13.663 1.800 -6.959 1.00 84.38 87 PRO A O 1
ATOM 706 N N . GLY A 1 88 ? 13.481 3.799 -7.951 1.00 82.38 88 GLY A N 1
ATOM 707 C CA . GLY A 1 88 ? 14.677 4.357 -7.328 1.00 82.38 88 GLY A CA 1
ATOM 708 C C . GLY A 1 88 ? 14.513 4.500 -5.814 1.00 82.38 88 GLY A C 1
ATOM 709 O O . GLY A 1 88 ? 13.462 4.934 -5.340 1.00 82.38 88 GLY A O 1
ATOM 710 N N . ALA A 1 89 ? 15.573 4.178 -5.070 1.00 79.75 89 ALA A N 1
ATOM 711 C CA . ALA A 1 89 ? 15.599 4.291 -3.614 1.00 79.75 89 ALA A CA 1
ATOM 712 C C . ALA A 1 89 ? 15.208 5.707 -3.158 1.00 79.75 89 ALA A C 1
ATOM 714 O O . ALA A 1 89 ? 15.727 6.700 -3.676 1.00 79.75 89 ALA A O 1
ATOM 715 N N . ASP A 1 90 ? 14.255 5.783 -2.226 1.00 79.69 90 ASP A N 1
ATOM 716 C CA . ASP A 1 90 ? 13.721 7.026 -1.655 1.00 79.69 90 ASP A CA 1
ATOM 717 C C . ASP A 1 90 ? 13.272 8.071 -2.699 1.00 79.69 90 ASP A C 1
ATOM 719 O O . ASP A 1 90 ? 13.283 9.282 -2.450 1.00 79.69 90 ASP A O 1
ATOM 723 N N . CYS A 1 91 ? 12.863 7.625 -3.894 1.00 81.75 91 CYS A N 1
ATOM 724 C CA . CYS A 1 91 ? 12.386 8.506 -4.952 1.00 81.75 91 CYS A CA 1
ATOM 725 C C . CYS A 1 91 ? 10.851 8.598 -4.948 1.00 81.75 91 CYS A C 1
ATOM 727 O O . CYS A 1 91 ? 10.181 7.689 -5.434 1.00 81.75 91 CYS A O 1
ATOM 729 N N . PRO A 1 92 ? 10.245 9.720 -4.513 1.00 80.50 92 PRO A N 1
ATOM 730 C CA . PRO A 1 92 ? 8.788 9.860 -4.456 1.00 80.50 92 PRO A CA 1
ATOM 731 C C . PRO A 1 92 ? 8.171 10.213 -5.823 1.00 80.50 92 PRO A C 1
ATOM 733 O O . PRO A 1 92 ? 7.069 10.756 -5.893 1.00 80.50 92 PRO A O 1
ATOM 736 N N . MET A 1 93 ? 8.898 10.005 -6.925 1.00 85.12 93 MET A N 1
ATOM 737 C CA . MET A 1 93 ? 8.432 10.404 -8.248 1.00 85.12 93 MET A CA 1
ATOM 738 C C . MET A 1 93 ? 7.373 9.424 -8.758 1.00 85.12 93 MET A C 1
ATOM 740 O O . MET A 1 93 ? 7.630 8.228 -8.872 1.00 85.12 93 MET A O 1
ATOM 744 N N . VAL A 1 94 ? 6.205 9.952 -9.123 1.00 85.75 94 VAL A N 1
ATOM 745 C CA . VAL A 1 94 ? 5.138 9.203 -9.796 1.00 85.75 94 VAL A CA 1
ATOM 746 C C . VAL A 1 94 ? 5.232 9.416 -11.298 1.00 85.75 94 VAL A C 1
ATOM 748 O O . VAL A 1 94 ? 5.298 10.546 -11.785 1.00 85.75 94 VAL A O 1
ATOM 751 N N . ILE A 1 95 ? 5.190 8.326 -12.047 1.00 85.31 95 ILE A N 1
ATOM 752 C CA . ILE A 1 95 ? 5.215 8.322 -13.502 1.00 85.31 95 ILE A CA 1
ATOM 753 C C . ILE A 1 95 ? 3.815 7.989 -14.004 1.00 85.31 95 ILE A C 1
ATOM 755 O O . ILE A 1 95 ? 3.247 6.949 -13.674 1.00 85.31 95 ILE A O 1
ATOM 759 N N . ARG A 1 96 ? 3.267 8.886 -14.832 1.00 84.38 96 ARG A N 1
ATOM 760 C CA . ARG A 1 96 ? 1.971 8.708 -15.490 1.00 84.38 96 ARG A CA 1
ATOM 761 C C . ARG A 1 96 ? 2.142 8.304 -16.945 1.00 84.38 96 ARG A C 1
ATOM 763 O O . ARG A 1 96 ? 2.934 8.896 -17.679 1.00 84.38 96 ARG A O 1
ATOM 770 N N . ILE A 1 97 ? 1.335 7.351 -17.392 1.00 78.38 97 ILE A N 1
ATOM 771 C CA . ILE A 1 97 ? 1.366 6.832 -18.757 1.00 78.38 97 ILE A CA 1
ATOM 772 C C . ILE A 1 97 ? -0.027 6.786 -19.391 1.00 78.38 97 ILE A C 1
ATOM 774 O O . ILE A 1 97 ? -1.032 6.702 -18.700 1.00 78.38 97 ILE A O 1
ATOM 778 N N . GLN A 1 98 ? -0.097 6.828 -20.721 1.00 77.31 98 GLN A N 1
ATOM 779 C CA . GLN A 1 98 ? -1.364 6.648 -21.440 1.00 77.31 98 GLN A CA 1
ATOM 780 C C . GLN A 1 98 ? -1.626 5.174 -21.786 1.00 77.31 98 GLN A C 1
ATOM 782 O O . GLN A 1 98 ? -2.767 4.732 -21.721 1.00 77.31 98 GLN A O 1
ATOM 787 N N . GLU A 1 99 ? -0.574 4.403 -22.091 1.00 74.88 99 GLU A N 1
ATOM 788 C CA . GLU A 1 99 ? -0.674 3.004 -22.523 1.00 74.88 99 GLU A CA 1
ATOM 789 C C . GLU A 1 99 ? 0.318 2.095 -21.789 1.00 74.88 99 GLU A C 1
ATOM 791 O O . GLU A 1 99 ? 1.525 2.358 -21.768 1.00 74.88 99 GLU A O 1
ATOM 796 N N . LEU A 1 100 ? -0.194 0.999 -21.218 1.00 71.88 100 LEU A N 1
ATOM 797 C CA . LEU A 1 100 ? 0.582 -0.020 -20.509 1.00 71.88 100 LEU A CA 1
ATOM 798 C C . LEU A 1 100 ? 1.404 -0.871 -21.486 1.00 71.88 100 LEU A C 1
ATOM 800 O O . LEU A 1 100 ? 0.981 -1.943 -21.923 1.00 71.88 100 LEU A O 1
ATOM 804 N N . ARG A 1 101 ? 2.601 -0.399 -21.841 1.00 75.81 101 ARG A N 1
ATOM 805 C CA . ARG A 1 101 ? 3.548 -1.120 -22.705 1.00 75.81 101 ARG A CA 1
ATOM 806 C C . ARG A 1 101 ? 4.915 -1.248 -22.041 1.00 75.81 101 ARG A C 1
ATOM 808 O O . ARG A 1 101 ? 5.300 -0.418 -21.221 1.00 75.81 101 ARG A O 1
ATOM 815 N N . ALA A 1 102 ? 5.650 -2.298 -22.409 1.00 77.56 102 ALA A N 1
ATOM 816 C CA . ALA A 1 102 ? 7.053 -2.433 -22.036 1.00 77.56 102 ALA A CA 1
ATOM 817 C C . ALA A 1 102 ? 7.845 -1.355 -22.781 1.00 77.56 102 ALA A C 1
ATOM 819 O O . ALA A 1 102 ? 8.009 -1.426 -23.996 1.00 77.56 102 ALA A O 1
ATOM 820 N N . ARG A 1 103 ? 8.255 -0.320 -22.054 1.00 82.69 103 ARG A N 1
ATOM 821 C CA . ARG A 1 103 ? 9.028 0.800 -22.580 1.00 82.69 103 ARG A CA 1
ATOM 822 C C . ARG A 1 103 ? 10.020 1.276 -21.541 1.00 82.69 103 ARG A C 1
ATOM 824 O O . ARG A 1 103 ? 9.770 1.142 -20.341 1.00 82.69 103 ARG A O 1
ATOM 831 N N . GLN A 1 104 ? 11.110 1.843 -22.030 1.00 86.06 104 GLN A N 1
ATOM 832 C CA . GLN A 1 104 ? 12.091 2.516 -21.205 1.00 86.06 104 GLN A CA 1
ATOM 833 C C . GLN A 1 104 ? 11.480 3.790 -20.636 1.00 86.06 104 GLN A C 1
ATOM 835 O O . GLN A 1 104 ? 10.873 4.578 -21.366 1.00 86.06 104 GLN A O 1
ATOM 840 N N . VAL A 1 105 ? 11.647 3.986 -19.337 1.00 87.06 105 VAL A N 1
ATOM 841 C CA . VAL A 1 105 ? 11.360 5.248 -18.668 1.00 87.06 105 VAL A CA 1
ATOM 842 C C . VAL A 1 105 ? 12.584 5.630 -17.856 1.00 87.06 105 VAL A C 1
ATOM 844 O O . VAL A 1 105 ? 13.172 4.783 -17.190 1.00 87.06 105 VAL A O 1
ATOM 847 N N . GLN A 1 106 ? 12.957 6.904 -17.931 1.00 89.81 106 GLN A N 1
ATOM 848 C CA . GLN A 1 106 ? 13.978 7.499 -17.084 1.00 89.81 106 GLN A CA 1
ATOM 849 C C . GLN A 1 106 ? 13.301 8.443 -16.094 1.00 89.81 106 GLN A C 1
ATOM 851 O O . GLN A 1 106 ? 12.490 9.287 -16.480 1.00 89.81 106 GLN A O 1
ATOM 856 N N . CYS A 1 107 ? 13.619 8.296 -14.813 1.00 89.00 107 CYS A N 1
ATOM 857 C CA . CYS A 1 107 ? 13.154 9.220 -13.793 1.00 89.00 107 CYS A CA 1
ATOM 858 C C . CYS A 1 107 ? 13.943 10.531 -13.860 1.00 89.00 107 CYS A C 1
ATOM 860 O O . CYS A 1 107 ? 15.157 10.532 -13.698 1.00 89.00 107 CYS A O 1
ATOM 862 N N . ASN A 1 108 ? 13.259 11.668 -13.995 1.00 89.38 108 ASN A N 1
ATOM 863 C CA . ASN A 1 108 ? 13.922 12.978 -14.064 1.00 89.38 108 ASN A CA 1
ATOM 864 C C . ASN A 1 108 ? 14.570 13.419 -12.739 1.00 89.38 108 ASN A C 1
ATOM 866 O O . ASN A 1 108 ? 15.314 14.395 -12.723 1.00 89.38 108 ASN A O 1
ATOM 870 N N . ARG A 1 109 ? 14.254 12.749 -11.621 1.00 88.06 109 ARG A N 1
ATOM 871 C CA . ARG A 1 109 ? 14.773 13.095 -10.290 1.00 88.06 109 ARG A CA 1
ATOM 872 C C . ARG A 1 109 ? 16.014 12.289 -9.912 1.00 88.06 109 ARG A C 1
ATOM 874 O O . ARG A 1 109 ? 17.002 12.880 -9.498 1.00 88.06 109 ARG A O 1
ATOM 881 N N . CYS A 1 110 ? 15.951 10.961 -10.005 1.00 90.12 110 CYS A N 1
ATOM 882 C CA . CYS A 1 110 ? 17.059 10.075 -9.622 1.00 90.12 110 CYS A CA 1
ATOM 883 C C . CYS A 1 110 ? 17.826 9.500 -10.819 1.00 90.12 110 CYS A C 1
ATOM 885 O O . CYS A 1 110 ? 18.787 8.773 -10.617 1.00 90.12 110 CYS A O 1
ATOM 887 N N . ASN A 1 111 ? 17.416 9.814 -12.053 1.00 87.00 111 ASN A N 1
ATOM 888 C CA . ASN A 1 111 ? 17.972 9.269 -13.296 1.00 87.00 111 ASN A CA 1
ATOM 889 C C . ASN A 1 111 ? 17.863 7.745 -13.448 1.00 87.00 111 ASN A C 1
ATOM 891 O O . ASN A 1 111 ? 18.419 7.200 -14.395 1.00 87.00 111 ASN A O 1
ATOM 895 N N . GLU A 1 112 ? 17.101 7.075 -12.581 1.00 84.81 112 GLU A N 1
ATOM 896 C CA . GLU A 1 112 ? 16.856 5.637 -12.668 1.00 84.81 112 GLU A CA 1
ATOM 897 C C . GLU A 1 112 ? 16.170 5.282 -13.991 1.00 84.81 112 GLU A C 1
ATOM 899 O O . GLU A 1 112 ? 15.186 5.927 -14.378 1.00 84.81 112 GLU A O 1
ATOM 904 N N . VAL A 1 113 ? 16.678 4.252 -14.670 1.00 87.44 113 VAL A N 1
ATOM 905 C CA . VAL A 1 113 ? 16.195 3.805 -15.981 1.00 87.44 113 VAL A CA 1
ATOM 906 C C . VAL A 1 113 ? 15.625 2.404 -15.860 1.00 87.44 113 VAL A C 1
ATOM 908 O O . VAL A 1 113 ? 16.341 1.436 -15.615 1.00 87.44 113 VAL A O 1
ATOM 911 N N . PHE A 1 114 ? 14.331 2.269 -16.119 1.00 87.25 114 PHE A N 1
ATOM 912 C CA . PHE A 1 114 ? 13.636 1.009 -15.897 1.00 87.25 114 PHE A CA 1
ATOM 913 C C . PHE A 1 114 ? 12.563 0.738 -16.952 1.00 87.25 114 PHE A C 1
ATOM 915 O O . PHE A 1 114 ? 12.151 1.607 -17.727 1.00 87.25 114 PHE A O 1
ATOM 922 N N . CYS A 1 115 ? 12.121 -0.514 -17.006 1.00 87.31 115 CYS A N 1
ATOM 923 C CA . CYS A 1 115 ? 11.001 -0.952 -17.816 1.00 87.31 115 CYS A CA 1
ATOM 924 C C . CYS A 1 115 ? 9.692 -0.691 -17.072 1.00 87.31 115 CYS A C 1
ATOM 926 O O . CYS A 1 115 ? 9.432 -1.297 -16.034 1.00 87.31 115 CYS A O 1
ATOM 928 N N . PHE A 1 116 ? 8.820 0.137 -17.649 1.00 83.19 116 PHE A N 1
ATOM 929 C CA . PHE A 1 116 ? 7.537 0.482 -17.029 1.00 83.19 116 PHE A CA 1
ATOM 930 C C . PHE A 1 116 ? 6.666 -0.750 -16.722 1.00 83.19 116 PHE A C 1
ATOM 932 O O . PHE A 1 116 ? 6.006 -0.836 -15.701 1.00 83.19 116 PHE A O 1
ATOM 939 N N . LYS A 1 117 ? 6.677 -1.769 -17.587 1.00 82.31 117 LYS A N 1
ATOM 940 C CA . LYS A 1 117 ? 5.782 -2.925 -17.420 1.00 82.31 117 LYS A CA 1
ATOM 941 C C . LYS A 1 117 ? 6.174 -3.848 -16.258 1.00 82.31 117 LYS A C 1
ATOM 943 O O . LYS A 1 117 ? 5.298 -4.502 -15.699 1.00 82.31 117 LYS A O 1
ATOM 948 N N . CYS A 1 118 ? 7.461 -3.978 -15.942 1.00 82.44 118 CYS A N 1
ATOM 949 C CA . CYS A 1 118 ? 7.946 -4.953 -14.954 1.00 82.44 118 CYS A CA 1
ATOM 950 C C . CYS A 1 118 ? 8.758 -4.348 -13.806 1.00 82.44 118 CYS A C 1
ATOM 952 O O . CYS A 1 118 ? 9.136 -5.095 -12.909 1.00 82.44 118 CYS A O 1
ATOM 954 N N . HIS A 1 119 ? 9.024 -3.040 -13.836 1.00 80.50 119 HIS A N 1
ATOM 955 C CA . HIS A 1 119 ? 9.836 -2.309 -12.857 1.00 80.50 119 HIS A CA 1
ATOM 956 C C . HIS A 1 119 ? 11.281 -2.811 -12.706 1.00 80.50 119 HIS A C 1
ATOM 958 O O . HIS A 1 119 ? 11.946 -2.482 -11.733 1.00 80.50 119 HIS A O 1
ATOM 964 N N . GLN A 1 120 ? 11.775 -3.596 -13.665 1.00 83.44 120 GLN A N 1
ATOM 965 C CA . GLN A 1 120 ? 13.166 -4.054 -13.714 1.00 83.44 120 GLN A CA 1
ATOM 966 C C . GLN A 1 120 ? 13.995 -3.158 -14.630 1.00 83.44 120 GLN A C 1
ATOM 968 O O . GLN A 1 120 ? 13.434 -2.353 -15.382 1.00 83.44 120 GLN A O 1
ATOM 973 N N . MET A 1 121 ? 15.318 -3.338 -14.622 1.00 79.75 121 MET A N 1
ATOM 974 C CA . MET A 1 121 ? 16.207 -2.687 -15.587 1.00 79.75 121 MET A CA 1
ATOM 975 C C . MET A 1 121 ? 15.668 -2.843 -17.013 1.00 79.75 121 MET A C 1
ATOM 977 O O . MET A 1 121 ? 15.154 -3.901 -17.395 1.00 79.75 121 MET A O 1
ATOM 981 N N . TYR A 1 122 ? 15.738 -1.764 -17.792 1.00 81.81 122 TYR A N 1
ATOM 982 C CA . TYR A 1 122 ? 15.176 -1.768 -19.136 1.00 81.81 122 TYR A CA 1
ATOM 983 C C . TYR A 1 122 ? 15.839 -2.834 -20.017 1.00 81.81 122 TYR A C 1
ATOM 985 O O . TYR A 1 122 ? 17.059 -2.923 -20.111 1.00 81.81 122 TYR A O 1
ATOM 993 N N . HIS A 1 123 ? 15.006 -3.631 -20.683 1.00 79.00 123 HIS A N 1
ATOM 994 C CA . HIS A 1 123 ? 15.420 -4.814 -21.422 1.00 79.00 123 HIS A CA 1
ATOM 995 C C . HIS A 1 123 ? 14.873 -4.736 -22.860 1.00 79.00 123 HIS A C 1
ATOM 997 O O . HIS A 1 123 ? 13.729 -5.084 -23.143 1.00 79.00 123 HIS A O 1
ATOM 1003 N N . ALA A 1 124 ? 15.680 -4.214 -23.785 1.00 72.75 124 ALA A N 1
ATOM 1004 C CA . ALA A 1 124 ? 15.224 -3.886 -25.140 1.00 72.75 124 ALA A CA 1
ATOM 1005 C C . ALA A 1 124 ? 14.853 -5.116 -25.995 1.00 72.75 124 ALA A C 1
ATOM 1007 O O . ALA A 1 124 ? 13.871 -5.078 -26.731 1.00 72.75 124 ALA A O 1
ATOM 1008 N N . SER A 1 125 ? 15.634 -6.198 -25.912 1.00 72.88 125 SER A N 1
ATOM 1009 C CA . SER A 1 125 ? 15.503 -7.396 -26.762 1.00 72.88 125 SER A CA 1
ATOM 1010 C C . SER A 1 125 ? 14.748 -8.556 -26.110 1.00 72.88 125 SER A C 1
ATOM 1012 O O . SER A 1 125 ? 14.343 -9.492 -26.796 1.00 72.88 125 SER A O 1
ATOM 1014 N N . THR A 1 126 ? 14.552 -8.497 -24.796 1.00 77.50 126 THR A N 1
ATOM 1015 C CA . THR A 1 126 ? 13.984 -9.589 -24.003 1.00 77.50 126 THR A CA 1
ATOM 1016 C C . THR A 1 126 ? 12.622 -9.172 -23.477 1.00 77.50 126 THR A C 1
ATOM 1018 O O . THR A 1 126 ? 12.423 -8.024 -23.089 1.00 77.50 126 THR A O 1
ATOM 1021 N N . ASP A 1 127 ? 11.654 -10.079 -23.440 1.00 84.12 127 ASP A N 1
ATOM 1022 C CA . ASP A 1 127 ? 10.346 -9.773 -22.875 1.00 84.12 127 ASP A CA 1
ATOM 1023 C C . ASP A 1 127 ? 10.375 -9.782 -21.330 1.00 84.12 127 ASP A C 1
ATOM 1025 O O . ASP A 1 127 ? 11.187 -10.455 -20.689 1.00 84.12 127 ASP A O 1
ATOM 1029 N N . CYS A 1 128 ? 9.436 -9.061 -20.706 1.00 84.75 128 CYS A N 1
ATOM 1030 C CA . CYS A 1 128 ? 9.349 -8.960 -19.244 1.00 84.75 128 CYS A CA 1
ATOM 1031 C C . CYS A 1 128 ? 9.200 -10.317 -18.537 1.00 84.75 128 CYS A C 1
ATOM 1033 O O . CYS A 1 128 ? 9.529 -10.434 -17.356 1.00 84.75 128 CYS A O 1
ATOM 1035 N N . THR A 1 129 ? 8.617 -11.327 -19.195 1.00 84.12 129 THR A N 1
ATOM 1036 C CA . THR A 1 129 ? 8.405 -12.636 -18.564 1.00 84.12 129 THR A CA 1
ATOM 1037 C C . THR A 1 129 ? 9.713 -13.405 -18.472 1.00 84.12 129 THR A C 1
ATOM 1039 O O . THR A 1 129 ? 9.988 -13.991 -17.425 1.00 84.12 129 THR A O 1
ATOM 1042 N N . THR A 1 130 ? 10.546 -13.328 -19.508 1.00 82.50 130 THR A N 1
ATOM 1043 C CA . THR A 1 130 ? 11.874 -13.944 -19.533 1.00 82.50 130 THR A CA 1
ATOM 1044 C C . THR A 1 130 ? 12.810 -13.290 -18.521 1.00 82.50 130 THR A C 1
ATOM 1046 O O . THR A 1 130 ? 13.416 -14.009 -17.729 1.00 82.50 130 THR A O 1
ATOM 1049 N N . ILE A 1 131 ? 12.852 -11.953 -18.449 1.00 83.62 131 ILE A N 1
ATOM 1050 C CA . ILE A 1 131 ? 13.662 -11.243 -17.438 1.00 83.62 131 ILE A CA 1
ATOM 1051 C C . ILE A 1 131 ? 13.251 -11.628 -16.020 1.00 83.62 131 ILE A C 1
ATOM 1053 O O . ILE A 1 131 ? 14.099 -11.958 -15.201 1.00 83.62 131 ILE A O 1
ATOM 1057 N N . ARG A 1 132 ? 11.948 -11.664 -15.732 1.00 79.88 132 ARG A N 1
ATOM 1058 C CA . ARG A 1 132 ? 11.458 -12.055 -14.407 1.00 79.88 132 ARG A CA 1
ATOM 1059 C C . ARG A 1 132 ? 11.841 -13.489 -14.048 1.00 79.88 132 ARG A C 1
ATOM 1061 O O . ARG A 1 132 ? 12.326 -13.712 -12.951 1.00 79.88 132 ARG A O 1
ATOM 1068 N N . LYS A 1 133 ? 11.682 -14.445 -14.970 1.00 78.75 133 LYS A N 1
ATOM 1069 C CA . LYS A 1 133 ? 12.114 -15.837 -14.748 1.00 78.75 133 LYS A CA 1
ATOM 1070 C C . LYS A 1 133 ? 13.620 -15.939 -14.512 1.00 78.75 133 LYS A C 1
ATOM 1072 O O . LYS A 1 133 ? 14.043 -16.745 -13.692 1.00 78.75 133 LYS A O 1
ATOM 1077 N N . TRP A 1 134 ? 14.412 -15.155 -15.241 1.00 78.81 134 TRP A N 1
ATOM 1078 C CA . TRP A 1 134 ? 15.862 -15.117 -15.079 1.00 78.81 134 TRP A CA 1
ATOM 1079 C C . TRP A 1 134 ? 16.255 -14.572 -13.702 1.00 78.81 134 TRP A C 1
ATOM 1081 O O . TRP A 1 134 ? 17.005 -15.233 -12.992 1.00 78.81 134 TRP A O 1
ATOM 1091 N N . LEU A 1 135 ? 15.661 -13.453 -13.276 1.00 75.62 135 LEU A N 1
ATOM 1092 C CA . LEU A 1 135 ? 15.887 -12.872 -11.949 1.00 75.62 135 LEU A CA 1
ATOM 1093 C C . LEU A 1 135 ? 15.450 -13.806 -10.812 1.00 75.62 135 LEU A C 1
ATOM 1095 O O . LEU A 1 135 ? 16.171 -13.933 -9.831 1.00 75.62 135 LEU A O 1
ATOM 1099 N N . THR A 1 136 ? 14.310 -14.496 -10.943 1.00 73.38 136 THR A N 1
ATOM 1100 C CA . THR A 1 136 ? 13.865 -15.479 -9.939 1.00 73.38 136 THR A CA 1
ATOM 1101 C C . THR A 1 136 ? 14.862 -16.628 -9.805 1.00 73.38 136 THR A C 1
ATOM 1103 O O . THR A 1 136 ? 15.275 -16.944 -8.698 1.00 73.38 136 THR A O 1
ATOM 1106 N N . LYS A 1 137 ? 15.325 -17.202 -10.924 1.00 72.88 137 LYS A N 1
ATOM 1107 C CA . LYS A 1 137 ? 16.355 -18.253 -10.890 1.00 72.88 137 LYS A CA 1
ATOM 1108 C C . LYS A 1 137 ? 17.657 -17.770 -10.260 1.00 72.88 137 LYS A C 1
ATOM 1110 O O . LYS A 1 137 ? 18.280 -18.510 -9.516 1.00 72.88 137 LYS A O 1
ATOM 1115 N N . PHE A 1 138 ? 18.051 -16.536 -10.552 1.00 66.81 138 PHE A N 1
ATOM 1116 C CA . PHE A 1 138 ? 19.262 -15.942 -10.003 1.00 66.81 138 PHE A CA 1
ATOM 1117 C C . PHE A 1 138 ? 19.181 -15.720 -8.488 1.00 66.81 138 PHE A C 1
ATOM 1119 O O . PHE A 1 138 ? 20.174 -15.904 -7.794 1.00 66.81 138 PHE A O 1
ATOM 1126 N N . ALA A 1 139 ? 18.004 -15.351 -7.974 1.00 61.00 139 ALA A N 1
ATOM 1127 C CA . ALA A 1 139 ? 17.764 -15.230 -6.538 1.00 61.00 139 ALA A CA 1
ATOM 1128 C C . ALA A 1 139 ? 17.800 -16.593 -5.821 1.00 61.00 139 ALA A C 1
ATOM 1130 O O . ALA A 1 139 ? 18.255 -16.667 -4.681 1.00 61.00 139 ALA A O 1
ATOM 1131 N N . ASP A 1 140 ? 17.360 -17.658 -6.498 1.00 60.88 140 ASP A N 1
ATOM 1132 C CA . ASP A 1 140 ? 17.331 -19.019 -5.951 1.00 60.88 140 ASP A CA 1
ATOM 1133 C C . ASP A 1 140 ? 18.687 -19.752 -6.075 1.00 60.88 140 ASP A C 1
ATOM 1135 O O . ASP A 1 140 ? 18.992 -20.646 -5.279 1.00 60.88 140 ASP A O 1
ATOM 1139 N N . ASP A 1 141 ? 19.539 -19.377 -7.036 1.00 60.38 141 ASP A N 1
ATOM 1140 C CA . ASP A 1 141 ? 20.853 -19.993 -7.239 1.00 60.38 141 ASP A CA 1
ATOM 1141 C C . ASP A 1 141 ? 21.905 -19.427 -6.266 1.00 60.38 141 ASP A C 1
ATOM 1143 O O . ASP A 1 141 ? 22.671 -18.508 -6.567 1.00 60.38 141 ASP A O 1
ATOM 1147 N N . SER A 1 142 ? 22.025 -20.059 -5.095 1.00 60.00 142 SER A N 1
ATOM 1148 C CA . SER A 1 142 ? 23.143 -19.829 -4.156 1.00 60.00 142 SER A CA 1
ATOM 1149 C C . SER A 1 142 ? 24.535 -20.011 -4.798 1.00 60.00 142 SER A C 1
ATOM 1151 O O . SER A 1 142 ? 25.514 -19.406 -4.356 1.00 60.00 142 SER A O 1
ATOM 1153 N N . GLU A 1 143 ? 24.624 -20.791 -5.878 1.00 57.91 143 GLU A N 1
ATOM 1154 C CA . GLU A 1 143 ? 25.832 -20.955 -6.690 1.00 57.91 143 GLU A CA 1
ATOM 1155 C C . GLU A 1 143 ? 26.081 -19.760 -7.628 1.00 57.91 143 GLU A C 1
ATOM 1157 O O . GLU A 1 143 ? 27.238 -19.406 -7.844 1.00 57.91 143 GLU A O 1
ATOM 1162 N N . MET A 1 144 ? 25.043 -19.058 -8.106 1.00 57.84 144 MET A N 1
ATOM 1163 C CA . MET A 1 144 ? 25.212 -17.765 -8.787 1.00 57.84 144 MET A CA 1
ATOM 1164 C C . MET A 1 144 ? 25.695 -16.690 -7.821 1.00 57.84 144 MET A C 1
ATOM 1166 O O . MET A 1 144 ? 26.636 -15.977 -8.150 1.00 57.84 144 MET A O 1
ATOM 1170 N N . ALA A 1 145 ? 25.164 -16.622 -6.598 1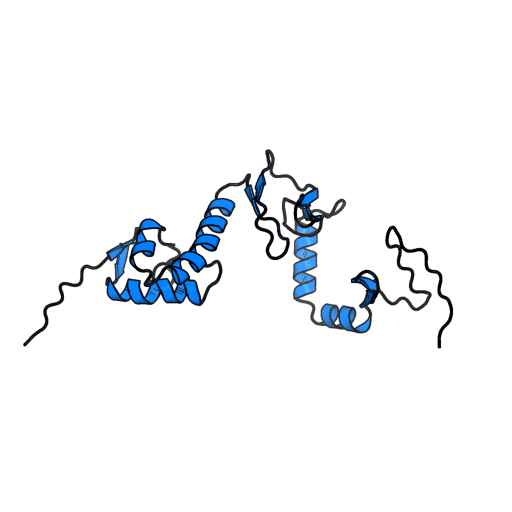.00 58.31 145 ALA A N 1
ATOM 1171 C CA . ALA A 1 145 ? 25.677 -15.706 -5.574 1.00 58.31 145 ALA A CA 1
ATOM 1172 C C . ALA A 1 145 ? 27.169 -15.959 -5.251 1.00 58.31 145 ALA A C 1
ATOM 1174 O O . ALA A 1 145 ? 27.964 -15.018 -5.124 1.00 58.31 145 ALA A O 1
ATOM 1175 N N . LYS A 1 146 ? 27.592 -17.231 -5.196 1.00 58.88 146 LYS A N 1
ATOM 1176 C CA . LYS A 1 146 ? 29.016 -17.594 -5.097 1.00 58.88 146 LYS A CA 1
ATOM 1177 C C . LYS A 1 146 ? 29.795 -17.225 -6.358 1.00 58.88 146 LYS A C 1
ATOM 1179 O O . LYS A 1 146 ? 30.887 -16.682 -6.249 1.00 58.88 146 LYS A O 1
ATOM 1184 N N . TYR A 1 147 ? 29.252 -17.468 -7.546 1.00 61.44 147 TYR A N 1
ATOM 1185 C CA . TYR A 1 147 ? 29.918 -17.120 -8.798 1.00 61.44 147 TYR A CA 1
ATOM 1186 C C . TYR A 1 147 ? 30.147 -15.610 -8.919 1.00 61.44 147 TYR A C 1
ATOM 1188 O O . TYR A 1 147 ? 31.270 -15.211 -9.214 1.00 61.44 147 TYR A O 1
ATOM 1196 N N . ILE A 1 148 ? 29.142 -14.784 -8.598 1.00 57.69 148 ILE A N 1
ATOM 1197 C CA . ILE A 1 148 ? 29.268 -13.321 -8.522 1.00 57.69 148 ILE A CA 1
ATOM 1198 C C . ILE A 1 148 ? 30.372 -12.954 -7.535 1.00 57.69 148 ILE A C 1
ATOM 1200 O O . ILE A 1 148 ? 31.304 -12.263 -7.908 1.00 57.69 148 ILE A O 1
ATOM 1204 N N . SER A 1 149 ? 30.331 -13.452 -6.297 1.00 59.47 149 SER A N 1
ATOM 1205 C CA . SER A 1 149 ? 31.332 -13.066 -5.287 1.00 59.47 149 SER A CA 1
ATOM 1206 C C . SER A 1 149 ? 32.764 -13.511 -5.619 1.00 59.47 149 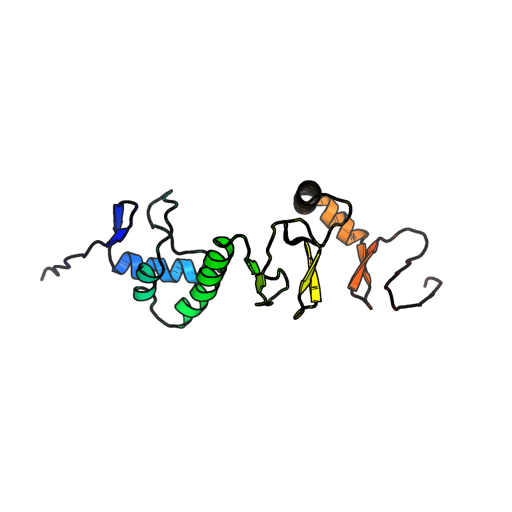SER A C 1
ATOM 1208 O O . SER A 1 149 ? 33.721 -12.877 -5.171 1.00 59.47 149 SER A O 1
ATOM 1210 N N . VAL A 1 150 ? 32.934 -14.576 -6.410 1.00 56.59 150 VAL A N 1
ATOM 1211 C CA . VAL A 1 150 ? 34.252 -15.092 -6.813 1.00 56.59 150 VAL A CA 1
ATOM 1212 C C . VAL A 1 150 ? 34.758 -14.456 -8.117 1.00 56.59 150 VAL A C 1
ATOM 1214 O O . VAL A 1 150 ? 35.954 -14.170 -8.225 1.00 56.59 150 VAL A O 1
ATOM 1217 N N . HIS A 1 151 ? 33.882 -14.215 -9.095 1.00 52.34 151 HIS A N 1
ATOM 1218 C CA . HIS A 1 151 ? 34.260 -13.851 -10.470 1.00 52.34 151 HIS A CA 1
ATOM 1219 C C . HIS A 1 151 ? 33.816 -12.452 -10.899 1.00 52.34 151 HIS A C 1
ATOM 1221 O O . HIS A 1 151 ? 34.336 -11.944 -11.891 1.00 52.34 151 HIS A O 1
ATOM 1227 N N . ILE A 1 152 ? 32.904 -11.813 -10.167 1.00 54.06 152 ILE A N 1
ATOM 1228 C CA . ILE A 1 152 ? 32.382 -10.483 -10.477 1.00 54.06 152 ILE A CA 1
ATOM 1229 C C . ILE A 1 152 ? 32.829 -9.514 -9.380 1.00 54.06 152 ILE A C 1
ATOM 1231 O O . ILE A 1 152 ? 32.541 -9.699 -8.199 1.00 54.06 152 ILE A O 1
ATOM 1235 N N . LYS A 1 153 ? 33.573 -8.476 -9.762 1.00 57.47 153 LYS A N 1
ATOM 1236 C CA . LYS A 1 153 ? 33.994 -7.403 -8.851 1.00 57.47 153 LYS A CA 1
ATOM 1237 C C . LYS A 1 153 ? 33.516 -6.062 -9.375 1.00 57.47 153 LYS A C 1
ATOM 1239 O O . LYS A 1 153 ? 33.568 -5.815 -10.579 1.00 57.47 153 LYS A O 1
ATOM 1244 N N . ASP A 1 154 ? 33.118 -5.186 -8.465 1.00 49.00 154 ASP A N 1
ATOM 1245 C CA . ASP A 1 154 ? 32.738 -3.824 -8.818 1.00 49.00 154 ASP A CA 1
ATOM 1246 C C . ASP A 1 154 ? 33.980 -3.006 -9.164 1.00 49.00 154 ASP A C 1
ATOM 1248 O O . ASP A 1 154 ? 35.006 -3.056 -8.473 1.00 49.00 154 ASP A O 1
ATOM 1252 N N . CYS A 1 155 ? 33.900 -2.242 -10.253 1.00 48.34 155 CYS A N 1
ATOM 1253 C CA . CYS A 1 155 ? 34.942 -1.283 -10.579 1.00 48.34 155 CYS A CA 1
ATOM 1254 C C . CYS A 1 155 ? 35.017 -0.220 -9.471 1.00 48.34 155 CYS A C 1
ATOM 1256 O O . CYS A 1 155 ? 34.037 0.499 -9.274 1.00 48.34 155 CYS A O 1
ATOM 1258 N N . PRO A 1 156 ? 36.170 -0.005 -8.817 1.00 50.84 156 PRO A N 1
ATOM 1259 C CA . PRO A 1 156 ? 36.284 0.972 -7.732 1.00 50.84 156 PRO A CA 1
ATOM 1260 C C . PRO A 1 156 ? 36.091 2.430 -8.185 1.00 50.84 156 PRO A C 1
ATOM 1262 O O . PRO A 1 156 ? 36.018 3.319 -7.344 1.00 50.84 156 PRO A O 1
ATOM 1265 N N . ASN A 1 157 ? 36.034 2.689 -9.497 1.00 45.34 157 ASN A N 1
ATOM 1266 C CA . ASN A 1 157 ? 35.950 4.036 -10.062 1.00 45.34 157 ASN A CA 1
ATOM 1267 C C . ASN A 1 157 ? 34.555 4.393 -10.611 1.00 45.34 157 ASN A C 1
ATOM 1269 O O . ASN A 1 157 ? 34.158 5.552 -10.575 1.00 45.34 157 ASN A O 1
ATOM 1273 N N . CYS A 1 158 ? 33.799 3.416 -11.124 1.00 53.66 158 CYS A N 1
ATOM 1274 C CA . CYS A 1 158 ? 32.465 3.647 -11.700 1.00 53.66 158 CYS A CA 1
ATOM 1275 C C . CYS A 1 158 ? 31.365 2.747 -11.121 1.00 53.66 158 CYS A C 1
ATOM 1277 O O . CYS A 1 158 ? 30.203 2.915 -11.480 1.00 53.66 158 CYS A O 1
ATOM 1279 N N . ASN A 1 159 ? 31.718 1.819 -10.226 1.00 49.62 159 ASN A N 1
ATOM 1280 C CA . ASN A 1 159 ? 30.816 0.888 -9.546 1.00 49.62 159 ASN A CA 1
ATOM 1281 C C . ASN A 1 159 ? 29.968 0.000 -10.480 1.00 49.62 159 ASN A C 1
ATOM 1283 O O . ASN A 1 159 ? 28.910 -0.486 -10.096 1.00 49.62 159 ASN A O 1
ATOM 1287 N N . ILE A 1 160 ? 30.434 -0.202 -11.715 1.00 49.69 160 ILE A N 1
ATOM 1288 C CA . ILE A 1 160 ? 29.856 -1.147 -12.675 1.00 49.69 160 ILE A CA 1
ATOM 1289 C C . ILE A 1 160 ? 30.460 -2.531 -12.408 1.00 49.69 160 ILE A C 1
ATOM 1291 O O . ILE A 1 160 ? 31.672 -2.644 -12.202 1.00 49.69 160 ILE A O 1
ATOM 1295 N N . CYS A 1 161 ? 29.624 -3.572 -12.426 1.00 45.12 161 CYS A N 1
ATOM 1296 C CA . CYS A 1 161 ? 30.037 -4.959 -12.219 1.00 45.12 161 CYS A CA 1
ATOM 1297 C C . CYS A 1 161 ? 30.928 -5.445 -13.374 1.00 45.12 161 CYS A C 1
ATOM 1299 O O . CYS A 1 161 ? 30.507 -5.392 -14.532 1.00 45.12 161 CYS A O 1
ATOM 1301 N N . ILE A 1 162 ? 32.129 -5.951 -13.076 1.00 5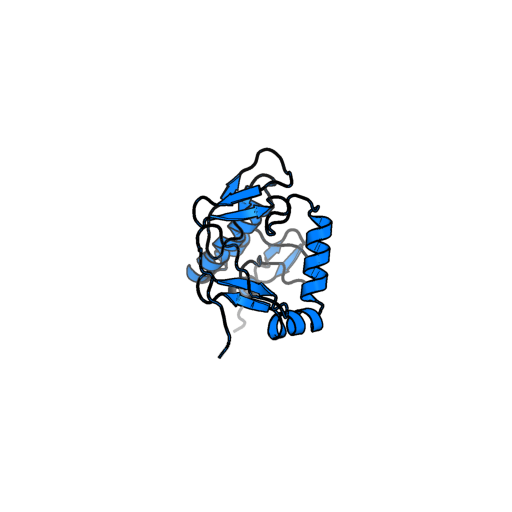7.44 162 ILE A N 1
ATOM 1302 C CA . ILE A 1 162 ? 33.055 -6.491 -14.081 1.00 57.44 162 ILE A CA 1
ATOM 1303 C C . ILE A 1 162 ? 33.285 -7.986 -13.855 1.00 57.44 162 ILE A C 1
ATOM 1305 O O . ILE A 1 162 ? 33.654 -8.409 -12.759 1.00 57.44 162 ILE A O 1
ATOM 1309 N N . GLU A 1 163 ? 33.110 -8.773 -14.915 1.00 46.75 163 GLU A N 1
ATOM 1310 C CA . GLU A 1 163 ? 33.425 -10.202 -14.953 1.00 46.75 163 GLU A CA 1
ATOM 1311 C C . GLU A 1 163 ? 34.924 -10.421 -15.217 1.00 46.75 163 GLU A C 1
ATOM 1313 O O . GLU A 1 163 ? 35.513 -9.855 -16.144 1.00 46.75 163 GLU A O 1
ATOM 1318 N N . LYS A 1 164 ? 35.574 -11.239 -14.387 1.00 50.41 164 LYS A N 1
ATOM 1319 C CA . LYS A 1 164 ? 37.011 -11.507 -14.470 1.00 50.41 164 LYS A CA 1
ATOM 1320 C C . LYS A 1 164 ? 37.308 -12.609 -15.494 1.00 50.41 164 LYS A C 1
ATOM 1322 O O . LYS A 1 164 ? 37.445 -13.771 -15.125 1.00 50.41 164 LYS A O 1
ATOM 1327 N N . ASN A 1 165 ? 37.488 -12.238 -16.760 1.00 43.94 165 ASN A N 1
ATOM 1328 C CA . ASN A 1 165 ? 38.053 -13.136 -17.773 1.00 43.94 165 ASN A CA 1
ATOM 1329 C C . ASN A 1 165 ? 39.593 -13.094 -17.734 1.00 43.94 165 ASN A C 1
ATOM 1331 O O . ASN A 1 165 ? 40.190 -12.033 -17.559 1.00 43.94 165 ASN A O 1
ATOM 1335 N N . GLU A 1 166 ? 40.252 -14.249 -17.889 1.00 47.28 166 GLU A N 1
ATOM 1336 C CA . GLU A 1 166 ? 41.715 -14.438 -17.745 1.00 47.28 166 GLU A CA 1
ATOM 1337 C C . GLU A 1 166 ? 42.585 -13.664 -18.762 1.00 47.28 166 GLU A C 1
ATOM 1339 O O . GLU A 1 166 ? 43.811 -13.756 -18.737 1.00 47.28 166 GLU A O 1
ATOM 1344 N N . ALA A 1 167 ? 41.985 -12.841 -19.620 1.00 49.38 167 ALA A N 1
ATOM 1345 C CA . ALA A 1 167 ? 42.679 -11.925 -20.511 1.00 49.38 167 ALA A CA 1
ATOM 1346 C C . ALA A 1 167 ? 42.008 -10.543 -20.465 1.00 49.38 167 ALA A C 1
ATOM 1348 O O . ALA A 1 167 ? 40.950 -10.354 -21.049 1.00 49.38 167 ALA A O 1
ATOM 1349 N N . ALA A 1 168 ? 42.674 -9.603 -19.785 1.00 45.53 168 ALA A N 1
ATOM 1350 C CA . ALA A 1 168 ? 42.399 -8.162 -19.706 1.00 45.53 168 ALA A CA 1
ATOM 1351 C C . ALA A 1 168 ? 40.991 -7.721 -19.236 1.00 45.53 168 ALA A C 1
ATOM 1353 O O . ALA A 1 168 ? 39.963 -8.000 -19.841 1.00 45.53 168 ALA A O 1
ATOM 1354 N N . ILE A 1 169 ? 40.970 -6.910 -18.174 1.00 46.50 169 ILE A N 1
ATOM 1355 C CA . ILE A 1 169 ? 39.777 -6.211 -17.683 1.00 46.50 169 ILE A CA 1
ATOM 1356 C C . ILE A 1 169 ? 39.520 -5.016 -18.613 1.00 46.50 169 ILE A C 1
ATOM 1358 O O . ILE A 1 169 ? 40.248 -4.026 -18.542 1.00 46.50 169 ILE A O 1
ATOM 1362 N N . ILE A 1 170 ? 38.517 -5.095 -19.490 1.00 46.66 170 ILE A N 1
ATOM 1363 C CA . ILE A 1 170 ? 38.078 -3.957 -20.314 1.00 46.66 170 ILE A CA 1
ATOM 1364 C C . ILE A 1 170 ? 36.777 -3.414 -19.720 1.00 46.66 170 ILE A C 1
ATOM 1366 O O . ILE A 1 170 ? 35.776 -4.120 -19.641 1.00 46.66 170 ILE A O 1
ATOM 1370 N N . CYS A 1 171 ? 36.811 -2.162 -19.267 1.00 43.84 171 CYS A N 1
ATOM 1371 C CA . CYS A 1 171 ? 35.659 -1.434 -18.745 1.00 43.84 171 CYS A CA 1
ATOM 1372 C C . CYS A 1 171 ? 35.226 -0.388 -19.781 1.00 43.84 171 CYS A C 1
ATOM 1374 O O . CYS A 1 171 ? 35.748 0.725 -19.779 1.00 43.84 171 CYS A O 1
ATOM 1376 N N . ASP A 1 172 ? 34.257 -0.718 -20.636 1.00 44.34 172 ASP A N 1
ATOM 1377 C CA . ASP A 1 172 ? 33.678 0.215 -21.617 1.00 44.34 172 ASP A CA 1
ATOM 1378 C C . ASP A 1 172 ? 32.611 1.119 -20.968 1.00 44.34 172 ASP A C 1
ATOM 1380 O O . ASP A 1 172 ? 31.444 1.158 -21.364 1.00 44.34 172 ASP A O 1
ATOM 1384 N N . ALA A 1 173 ? 33.000 1.858 -19.926 1.00 41.72 173 ALA A N 1
ATOM 1385 C CA . ALA A 1 173 ? 32.177 2.952 -19.421 1.00 41.72 173 ALA A CA 1
ATOM 1386 C C . ALA A 1 173 ? 32.201 4.092 -20.458 1.00 41.72 173 ALA A C 1
ATOM 1388 O O . ALA A 1 173 ? 33.290 4.450 -20.914 1.00 41.72 173 ALA A O 1
ATOM 1389 N N . PRO A 1 174 ? 31.062 4.725 -20.803 1.00 40.25 174 PRO A N 1
ATOM 1390 C CA . PRO A 1 174 ? 30.979 5.694 -21.901 1.00 40.25 174 PRO A CA 1
ATOM 1391 C C . PRO A 1 174 ? 31.756 7.013 -21.692 1.00 40.25 174 PRO A C 1
ATOM 1393 O O . PRO A 1 174 ? 31.486 7.968 -22.408 1.00 40.25 174 PRO A O 1
ATOM 1396 N N . ASN A 1 175 ? 32.708 7.097 -20.750 1.00 43.91 175 ASN A N 1
ATOM 1397 C CA . ASN A 1 175 ? 33.586 8.257 -20.537 1.00 43.91 175 ASN A CA 1
ATOM 1398 C C . ASN A 1 175 ? 34.909 7.967 -19.782 1.00 43.91 175 ASN A C 1
ATOM 1400 O O . ASN A 1 175 ? 35.465 8.882 -19.177 1.00 43.91 175 ASN A O 1
ATOM 1404 N N . VAL A 1 176 ? 35.458 6.743 -19.792 1.00 42.09 176 VAL A N 1
ATOM 1405 C CA . VAL A 1 176 ? 36.764 6.484 -19.141 1.00 42.09 176 VAL A CA 1
ATOM 1406 C C . VAL A 1 176 ? 37.703 5.713 -20.068 1.00 42.09 176 VAL A C 1
ATOM 1408 O O . VAL A 1 176 ? 37.667 4.492 -20.141 1.00 42.09 176 VAL A O 1
ATOM 1411 N N . ASN A 1 177 ? 38.586 6.439 -20.757 1.00 39.78 177 ASN A N 1
ATOM 1412 C CA . ASN A 1 177 ? 39.730 5.844 -21.446 1.00 39.78 177 ASN A CA 1
ATOM 1413 C C . ASN A 1 177 ? 40.853 5.599 -20.434 1.00 39.78 177 ASN A C 1
ATOM 1415 O O . ASN A 1 177 ? 41.627 6.510 -20.141 1.00 39.78 177 ASN A O 1
ATOM 1419 N N . THR A 1 178 ? 40.985 4.374 -19.935 1.00 39.25 178 THR A N 1
ATOM 1420 C CA . THR A 1 178 ? 42.210 3.950 -19.244 1.00 39.25 178 THR A CA 1
ATOM 1421 C C . THR A 1 178 ? 42.654 2.578 -19.722 1.00 39.25 178 THR A C 1
ATOM 1423 O O . THR A 1 178 ? 42.121 1.553 -19.309 1.00 39.25 178 THR A O 1
ATOM 1426 N N . THR A 1 179 ? 43.685 2.567 -20.563 1.00 44.69 179 THR A N 1
ATOM 1427 C CA . THR A 1 179 ? 44.602 1.439 -20.717 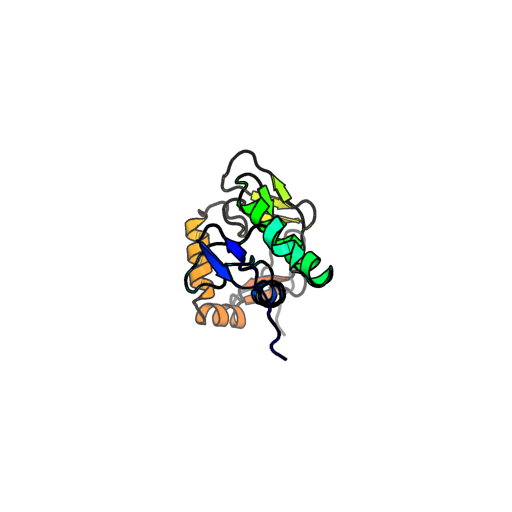1.00 44.69 179 THR A CA 1
ATOM 1428 C C . THR A 1 179 ? 45.584 1.485 -19.551 1.00 44.69 179 THR A C 1
ATOM 1430 O O . THR A 1 179 ? 46.476 2.328 -19.519 1.00 44.69 179 THR A O 1
ATOM 1433 N N . SER A 1 180 ? 45.450 0.578 -18.589 1.00 38.78 180 SER A N 1
ATOM 1434 C CA . SER A 1 180 ? 46.531 0.281 -17.647 1.00 38.78 180 SER A CA 1
ATOM 1435 C C . SER A 1 180 ? 46.871 -1.195 -17.770 1.00 38.78 180 SER A C 1
ATOM 1437 O O . SER A 1 180 ? 46.109 -2.066 -17.351 1.00 38.78 180 SER A O 1
ATOM 1439 N N . GLY A 1 181 ? 47.993 -1.456 -18.436 1.00 38.28 181 GLY A N 1
ATOM 1440 C CA . GLY A 1 181 ? 48.568 -2.783 -18.552 1.00 38.28 181 GLY A CA 1
ATOM 1441 C C . GLY A 1 181 ? 49.205 -3.258 -17.249 1.00 38.28 181 GLY A C 1
ATOM 1442 O O . GLY A 1 181 ? 49.547 -2.461 -16.385 1.00 38.28 181 GLY A O 1
ATOM 1443 N N . GLY A 1 182 ? 49.423 -4.572 -17.202 1.00 32.06 182 GLY A N 1
ATOM 1444 C CA . GLY A 1 182 ? 50.551 -5.182 -16.502 1.00 32.06 182 GLY A CA 1
ATOM 1445 C C . GLY A 1 182 ? 50.443 -5.283 -14.983 1.00 32.06 182 GLY A C 1
ATOM 1446 O O . GLY A 1 182 ? 50.723 -4.338 -14.261 1.00 32.06 182 GLY A O 1
ATOM 1447 N N . PHE A 1 183 ? 50.132 -6.499 -14.543 1.00 35.19 183 PHE A N 1
ATOM 1448 C CA . PHE A 1 183 ? 50.327 -7.057 -13.207 1.00 35.19 183 PHE A CA 1
ATOM 1449 C C . PHE A 1 183 ? 51.638 -6.641 -12.512 1.00 35.19 183 PHE A C 1
ATOM 1451 O O . PHE A 1 183 ? 52.719 -6.893 -13.047 1.00 35.19 183 PHE A O 1
ATOM 1458 N N . VAL A 1 184 ? 51.515 -6.165 -11.270 1.00 34.91 184 VAL A N 1
ATOM 145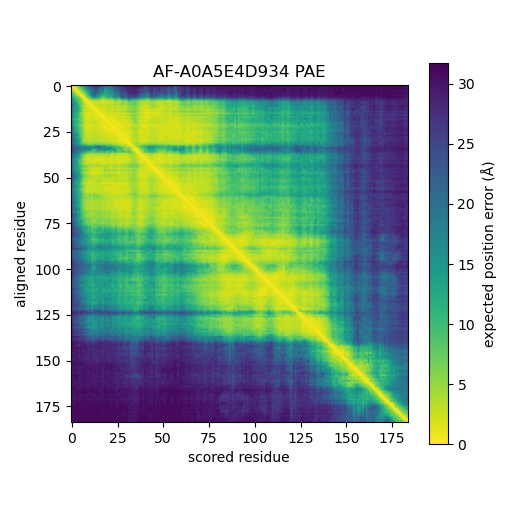9 C CA . VAL A 1 184 ? 52.137 -6.757 -10.065 1.00 34.91 184 VAL A CA 1
ATOM 1460 C C . VAL A 1 184 ? 51.256 -6.481 -8.855 1.00 34.91 184 VAL A C 1
ATOM 1462 O O . VAL A 1 184 ? 50.728 -5.352 -8.765 1.00 34.91 184 VAL A O 1
#